Protein AF-A0A968I801-F1 (afdb_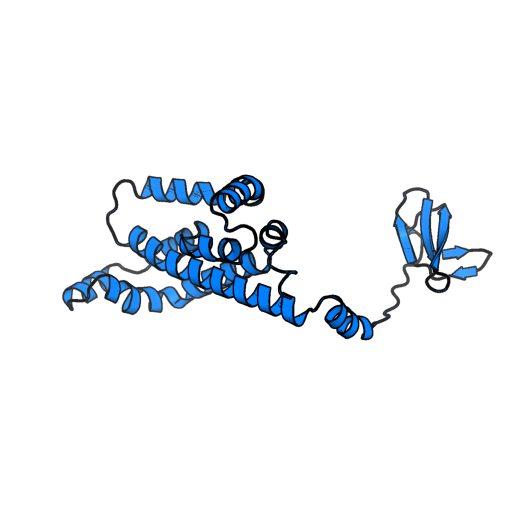monomer_lite)

Sequence (219 aa):
MPIDGGTRPLALLEKGRSESVFIDPQTNGRVTWEGSYRSLKRVFDLNPQWQNYPEASTQLEFTRLFRNTLIVSVLATIGSVLSGIVVAYGLSRFRIPYIATLITVLMSTIILPREVLIVPTYIMFYKIGWVGTWLPLFLPMFFGTPLSIFLLRQFFMNIPRELDEAAMLDGANPFQILVKIIVPLAGPAIISVAILQFIFSWNDVINPCCSWQVVTNCK

Radius of gyration: 27.18 Å; chains: 1; bounding box: 68×48×66 Å

Structure (mmCIF, N/CA/C/O backbone):
data_AF-A0A968I801-F1
#
_entry.id   AF-A0A968I801-F1
#
loop_
_atom_site.group_PDB
_atom_site.id
_atom_site.type_symbol
_atom_site.label_atom_id
_atom_site.label_alt_id
_atom_site.label_comp_id
_atom_site.label_asym_id
_atom_site.label_entity_id
_atom_site.label_seq_id
_atom_site.pdbx_PDB_ins_code
_atom_site.Cartn_x
_atom_site.Cartn_y
_atom_site.Cartn_z
_atom_site.occupancy
_atom_site.B_iso_or_equiv
_atom_site.auth_seq_id
_atom_site.auth_comp_id
_atom_site.auth_asym_id
_atom_site.auth_atom_id
_atom_site.pdbx_PDB_model_num
ATOM 1 N N . MET A 1 1 ? 36.382 -24.389 -27.415 1.00 65.38 1 MET A N 1
ATOM 2 C CA . MET A 1 1 ? 35.962 -25.423 -28.382 1.00 65.38 1 MET A CA 1
ATOM 3 C C . MET A 1 1 ? 37.158 -25.819 -29.235 1.00 65.38 1 MET A C 1
ATOM 5 O O . MET A 1 1 ? 37.888 -24.912 -29.623 1.00 65.38 1 MET A O 1
ATOM 9 N N . PRO A 1 2 ? 37.414 -27.118 -29.460 1.00 70.81 2 PRO A N 1
ATOM 10 C CA . PRO A 1 2 ? 38.436 -27.563 -30.401 1.00 70.81 2 PRO A CA 1
ATOM 11 C C . PRO A 1 2 ? 37.943 -27.375 -31.849 1.00 70.81 2 PRO A C 1
ATOM 13 O O . PRO A 1 2 ? 36.914 -27.936 -32.211 1.00 70.81 2 PRO A O 1
ATOM 16 N N . ILE A 1 3 ? 38.635 -26.560 -32.646 1.00 71.50 3 ILE A N 1
ATOM 17 C CA . ILE A 1 3 ? 38.345 -26.269 -34.064 1.00 71.50 3 ILE A CA 1
ATOM 18 C C . ILE A 1 3 ? 39.686 -26.241 -34.802 1.00 71.50 3 ILE A C 1
ATOM 20 O O . ILE A 1 3 ? 40.617 -25.596 -34.317 1.00 71.50 3 ILE A O 1
ATOM 24 N N . ASP A 1 4 ? 39.799 -26.945 -35.931 1.00 67.50 4 ASP A N 1
ATOM 25 C CA . ASP A 1 4 ? 40.986 -26.963 -36.808 1.00 67.50 4 ASP A CA 1
ATOM 26 C C . ASP A 1 4 ? 42.319 -27.218 -36.077 1.00 67.50 4 ASP A C 1
ATOM 28 O O . ASP A 1 4 ? 43.325 -26.549 -36.304 1.00 67.50 4 ASP A O 1
ATOM 32 N N . GLY A 1 5 ? 42.325 -28.168 -35.135 1.00 72.25 5 GLY A N 1
ATOM 33 C CA . GLY A 1 5 ? 43.522 -28.531 -34.364 1.00 72.25 5 GLY A CA 1
ATOM 34 C C . GLY A 1 5 ? 43.910 -27.553 -33.243 1.00 72.25 5 GLY A C 1
ATOM 35 O O . GLY A 1 5 ? 44.899 -27.796 -32.555 1.00 72.25 5 GLY A O 1
ATOM 36 N N . GLY A 1 6 ? 43.135 -26.487 -33.006 1.00 73.88 6 GLY A N 1
ATOM 37 C CA . GLY A 1 6 ? 43.334 -25.522 -31.915 1.00 73.88 6 GLY A CA 1
ATOM 38 C C . GLY A 1 6 ? 42.120 -25.395 -30.989 1.00 73.88 6 GLY A C 1
ATOM 39 O O . GLY A 1 6 ? 41.044 -25.901 -31.287 1.00 73.88 6 GLY A O 1
ATOM 40 N N . THR A 1 7 ? 42.263 -24.706 -29.850 1.00 78.12 7 THR A N 1
ATOM 41 C CA . THR A 1 7 ? 41.127 -24.375 -28.967 1.00 78.12 7 THR A CA 1
ATOM 42 C C . THR A 1 7 ? 40.797 -22.886 -29.037 1.00 78.12 7 THR A C 1
ATOM 44 O O . THR A 1 7 ? 41.676 -22.051 -28.855 1.00 78.12 7 THR A O 1
ATOM 47 N N . ARG A 1 8 ? 39.527 -22.540 -29.296 1.00 77.06 8 ARG A N 1
ATOM 48 C CA . ARG A 1 8 ? 39.035 -21.148 -29.321 1.00 77.06 8 ARG A CA 1
ATOM 49 C C . ARG A 1 8 ? 37.927 -20.909 -28.284 1.00 77.06 8 ARG A C 1
ATOM 51 O O . ARG A 1 8 ? 37.105 -21.816 -28.077 1.00 77.06 8 ARG A O 1
ATOM 58 N N . PRO A 1 9 ? 37.884 -19.738 -27.621 1.00 79.31 9 PRO A N 1
ATOM 59 C CA . PRO A 1 9 ? 36.745 -19.335 -26.804 1.00 79.31 9 PRO A CA 1
ATOM 60 C C . PRO A 1 9 ? 35.602 -18.881 -27.723 1.00 79.31 9 PRO A C 1
ATOM 62 O O . PRO A 1 9 ? 35.767 -17.963 -28.515 1.00 79.31 9 PRO A O 1
ATOM 65 N N . LEU A 1 10 ? 34.448 -19.541 -27.634 1.00 82.56 10 LEU A N 1
ATOM 66 C CA . LEU A 1 10 ? 33.234 -19.166 -28.363 1.00 82.56 10 LEU A CA 1
ATOM 67 C C . LEU A 1 10 ? 32.070 -19.058 -27.380 1.00 82.56 10 LEU A C 1
ATOM 69 O O . LEU A 1 10 ? 32.016 -19.812 -26.402 1.00 82.56 10 LEU A O 1
ATOM 73 N N . ALA A 1 11 ? 31.134 -18.150 -27.647 1.00 82.88 11 ALA A N 1
ATOM 74 C CA . ALA A 1 11 ? 29.939 -17.991 -26.831 1.00 82.88 11 ALA A CA 1
ATOM 75 C C . ALA A 1 11 ? 28.838 -18.938 -27.326 1.00 82.88 11 ALA A C 1
ATOM 77 O O . ALA A 1 11 ? 28.552 -19.022 -28.514 1.00 82.88 11 ALA A O 1
ATOM 78 N N . LEU A 1 12 ? 28.227 -19.689 -26.417 1.00 84.38 12 LEU A N 1
ATOM 79 C CA . LEU A 1 12 ? 27.141 -20.612 -26.744 1.00 84.38 12 LEU A CA 1
ATOM 80 C C . LEU A 1 12 ? 25.831 -19.829 -26.916 1.00 84.38 12 LEU A C 1
ATOM 82 O O . LEU A 1 12 ? 25.389 -19.197 -25.958 1.00 84.38 12 LEU A O 1
ATOM 86 N N . LEU A 1 13 ? 25.210 -19.898 -28.096 1.00 83.69 13 LEU A N 1
ATOM 87 C CA . LEU A 1 13 ? 23.912 -19.272 -28.376 1.00 83.69 13 LEU A CA 1
ATOM 88 C C . LEU A 1 13 ? 22.758 -20.242 -28.134 1.00 83.69 13 LEU A C 1
ATOM 90 O O . LEU A 1 13 ? 21.878 -19.978 -27.318 1.00 83.69 13 LEU A O 1
ATOM 94 N N . GLU A 1 14 ? 22.783 -21.385 -28.817 1.00 83.25 14 GLU A N 1
ATOM 95 C CA . GLU A 1 14 ? 21.711 -22.376 -28.766 1.00 83.25 14 GLU A CA 1
ATOM 96 C C . GLU A 1 14 ? 22.259 -23.717 -28.293 1.00 83.25 14 GLU A C 1
ATOM 98 O O . GLU A 1 14 ? 23.261 -24.231 -28.796 1.00 83.25 14 GLU A O 1
ATOM 103 N N . LYS A 1 15 ? 21.591 -24.282 -27.287 1.00 82.50 15 LYS A N 1
ATOM 104 C CA . LYS A 1 15 ? 21.934 -25.583 -26.713 1.00 82.50 15 LYS A CA 1
ATOM 105 C C . LYS A 1 15 ? 21.141 -26.658 -27.438 1.00 82.50 15 LYS A C 1
ATOM 107 O O . LYS A 1 15 ? 19.921 -26.691 -27.292 1.00 82.50 15 LYS A O 1
ATOM 112 N N . GLY A 1 16 ? 21.811 -27.586 -28.105 1.00 79.81 16 GLY A N 1
ATOM 113 C CA . GLY A 1 16 ? 21.177 -28.822 -28.563 1.00 79.81 16 GLY A CA 1
ATOM 114 C C . GLY A 1 16 ? 21.826 -30.062 -27.955 1.00 79.81 16 GLY A C 1
ATOM 115 O O . GLY A 1 16 ? 22.828 -29.997 -27.237 1.00 79.81 16 GLY A O 1
ATOM 116 N N . ARG A 1 17 ? 21.170 -31.209 -28.159 1.00 73.12 17 ARG A N 1
ATOM 117 C CA . ARG A 1 17 ? 21.603 -32.501 -27.597 1.00 73.12 17 ARG A CA 1
ATOM 118 C C . ARG A 1 17 ? 22.768 -33.111 -28.375 1.00 73.12 17 ARG A C 1
ATOM 120 O O . ARG A 1 17 ? 23.658 -33.684 -27.756 1.00 73.12 17 ARG A O 1
ATOM 127 N N . SER A 1 18 ? 22.730 -32.995 -29.698 1.00 76.62 18 SER A N 1
ATOM 128 C CA . SER A 1 18 ? 23.731 -33.517 -30.636 1.00 76.62 18 SER A CA 1
ATOM 129 C C . SER A 1 18 ? 24.507 -32.409 -31.341 1.00 76.62 18 SER A C 1
ATOM 131 O O . SER A 1 18 ? 25.655 -32.611 -31.708 1.00 76.62 18 SER A O 1
ATOM 133 N N . GLU A 1 19 ? 23.899 -31.237 -31.488 1.00 83.62 19 GLU A N 1
ATOM 134 C CA . GLU A 1 19 ? 24.456 -30.087 -32.187 1.00 83.62 19 GLU A CA 1
ATOM 135 C C . GLU A 1 19 ? 24.228 -28.841 -31.330 1.00 83.62 19 GLU A C 1
ATOM 137 O O . GLU A 1 19 ? 23.215 -28.736 -30.644 1.00 83.62 19 GLU A O 1
ATOM 142 N N . SER A 1 20 ? 25.178 -27.919 -31.277 1.00 83.69 20 SER A N 1
ATOM 143 C CA . SER A 1 20 ? 25.030 -26.651 -30.560 1.00 83.69 20 SER A CA 1
ATOM 144 C C . SER A 1 20 ? 25.567 -25.512 -31.414 1.00 83.69 20 SER A C 1
ATOM 146 O O . SER A 1 20 ? 26.593 -25.657 -32.076 1.00 83.69 20 SER A O 1
ATOM 148 N N . VAL A 1 21 ? 24.876 -24.374 -31.388 1.00 85.12 21 VAL A N 1
ATOM 149 C CA . VAL A 1 21 ? 25.263 -23.186 -32.156 1.00 85.12 21 VAL A CA 1
ATOM 150 C C . VAL A 1 21 ? 26.078 -22.270 -31.257 1.00 85.12 21 VAL A C 1
ATOM 152 O O . VAL A 1 21 ? 25.625 -21.851 -30.187 1.00 85.12 21 VAL A O 1
ATOM 155 N N . PHE A 1 22 ? 27.279 -21.941 -31.708 1.00 84.69 22 PHE A N 1
ATOM 156 C CA . PHE A 1 22 ? 28.187 -21.010 -31.059 1.00 84.69 22 PHE A CA 1
ATOM 157 C C . PHE A 1 22 ? 28.320 -19.734 -31.892 1.00 84.69 22 PHE A C 1
ATOM 159 O O . PHE A 1 22 ? 28.090 -19.740 -33.099 1.00 84.69 22 PHE A O 1
ATOM 166 N N . ILE A 1 23 ? 28.693 -18.633 -31.252 1.00 86.88 23 ILE A N 1
ATOM 167 C CA . ILE A 1 23 ? 29.038 -17.374 -31.903 1.00 86.88 23 ILE A CA 1
ATOM 168 C C . ILE A 1 23 ? 30.465 -16.982 -31.550 1.00 86.88 23 ILE A C 1
ATOM 170 O O . ILE A 1 23 ? 30.887 -17.083 -30.392 1.00 86.88 23 ILE A O 1
ATOM 174 N N . ASP A 1 24 ? 31.210 -16.559 -32.565 1.00 81.12 24 ASP A N 1
ATOM 175 C CA . ASP A 1 24 ? 32.527 -15.963 -32.380 1.00 81.12 24 ASP A CA 1
ATOM 176 C C . ASP A 1 24 ? 32.369 -14.520 -31.866 1.00 81.12 24 ASP A C 1
ATOM 178 O O . ASP A 1 24 ? 31.753 -13.702 -32.556 1.00 81.12 24 ASP A O 1
ATOM 182 N N . PRO A 1 25 ? 32.905 -14.174 -30.679 1.00 74.06 25 PRO A N 1
ATOM 183 C CA . PRO A 1 25 ? 32.804 -12.824 -30.126 1.00 74.06 25 PRO A CA 1
ATOM 184 C C . PRO A 1 25 ? 33.458 -11.737 -30.991 1.00 74.06 25 PRO A C 1
ATOM 186 O O . PRO A 1 25 ? 33.100 -10.572 -30.850 1.00 74.06 25 PRO A O 1
ATOM 189 N N . GLN A 1 26 ? 34.429 -12.082 -31.845 1.00 77.69 26 GLN A N 1
ATOM 190 C CA . GLN A 1 26 ? 35.200 -11.102 -32.620 1.00 77.69 26 GLN A CA 1
ATOM 191 C C . GLN A 1 26 ? 34.624 -10.853 -34.014 1.00 77.69 26 GLN A C 1
ATOM 193 O O . GLN A 1 26 ? 34.644 -9.727 -34.502 1.00 77.69 26 GLN A O 1
ATOM 198 N N . THR A 1 27 ? 34.107 -11.896 -34.662 1.00 79.44 27 THR A N 1
ATOM 199 C CA . THR A 1 27 ? 33.547 -11.816 -36.024 1.00 79.44 27 THR A CA 1
ATOM 200 C C . THR A 1 27 ? 32.023 -11.852 -36.053 1.00 79.44 27 THR A C 1
ATOM 202 O O . THR A 1 27 ? 31.432 -11.674 -37.115 1.00 79.44 27 THR A O 1
ATOM 205 N N . ASN A 1 28 ? 31.375 -12.084 -34.905 1.00 79.00 28 ASN A N 1
ATOM 206 C CA . ASN A 1 28 ? 29.926 -12.260 -34.772 1.00 79.00 28 ASN A CA 1
ATOM 207 C C . ASN A 1 28 ? 29.359 -13.377 -35.682 1.00 79.00 28 ASN A C 1
ATOM 209 O O . ASN A 1 28 ? 28.161 -13.429 -35.965 1.00 79.00 28 ASN A O 1
ATOM 213 N N . GLY A 1 29 ? 30.231 -14.269 -36.165 1.00 82.06 29 GLY A N 1
ATOM 214 C CA . GLY A 1 29 ? 29.890 -15.381 -37.042 1.00 82.06 29 GLY A CA 1
ATOM 215 C C . GLY A 1 29 ? 29.335 -16.554 -36.242 1.00 82.06 29 GLY A C 1
ATOM 216 O O . GLY A 1 29 ? 29.858 -16.890 -35.178 1.00 82.06 29 GLY A O 1
ATOM 217 N N . ARG A 1 30 ? 28.271 -17.185 -36.751 1.00 83.62 30 ARG A N 1
ATOM 218 C CA . ARG A 1 30 ? 27.682 -18.385 -36.143 1.00 83.62 30 ARG A CA 1
ATOM 219 C C . ARG A 1 30 ? 28.428 -19.623 -36.627 1.00 83.62 30 ARG A C 1
ATOM 221 O O . ARG A 1 30 ? 28.554 -19.833 -37.829 1.00 83.62 30 ARG A O 1
ATOM 228 N N . VAL A 1 31 ? 28.897 -20.437 -35.691 1.00 83.38 31 VAL A N 1
ATOM 229 C CA . VAL A 1 31 ? 29.577 -21.707 -35.946 1.00 83.38 31 VAL A CA 1
ATOM 230 C C . VAL A 1 31 ? 28.770 -22.806 -35.287 1.00 83.38 31 VAL A C 1
ATOM 232 O O . VAL A 1 31 ? 28.560 -22.793 -34.073 1.00 83.38 31 VAL A O 1
ATOM 235 N N . THR A 1 32 ? 28.322 -23.764 -36.084 1.00 83.44 32 THR A N 1
ATOM 236 C CA . THR A 1 32 ? 27.603 -24.919 -35.568 1.00 83.44 32 THR A CA 1
ATOM 237 C C . THR A 1 32 ? 28.584 -26.038 -35.247 1.00 83.44 32 THR A C 1
ATOM 239 O O . THR A 1 32 ? 29.495 -26.319 -36.024 1.00 83.44 32 THR A O 1
ATOM 242 N N . TRP A 1 33 ? 28.439 -26.639 -34.069 1.00 81.38 33 TRP A N 1
ATOM 243 C CA . TRP A 1 33 ? 29.305 -27.711 -33.604 1.00 81.38 33 TRP A CA 1
ATOM 244 C C . TRP A 1 33 ? 28.503 -28.957 -33.282 1.00 81.38 33 TRP A C 1
ATOM 246 O O . TRP A 1 33 ? 27.573 -28.913 -32.474 1.00 81.38 33 TRP A O 1
ATOM 256 N N . GLU A 1 34 ? 28.931 -30.077 -33.842 1.00 80.81 34 GLU A N 1
ATOM 257 C CA . GLU A 1 34 ? 28.407 -31.386 -33.491 1.00 80.81 34 GLU A CA 1
ATOM 258 C C . GLU A 1 34 ? 29.140 -31.930 -32.258 1.00 80.81 34 GLU A C 1
ATOM 260 O O . GLU A 1 34 ? 30.353 -32.147 -32.260 1.00 80.81 34 GLU A O 1
ATOM 265 N N . GLY A 1 35 ? 28.390 -32.136 -31.177 1.00 79.31 35 GLY A N 1
ATOM 266 C CA . GLY A 1 35 ? 28.886 -32.686 -29.924 1.00 79.31 35 GLY A CA 1
ATOM 267 C C . GLY A 1 35 ? 28.153 -32.164 -28.687 1.00 79.31 35 GLY A C 1
ATOM 268 O O . GLY A 1 35 ? 27.355 -31.226 -28.718 1.00 79.31 35 GLY A O 1
ATOM 269 N N . SER A 1 36 ? 28.434 -32.784 -27.539 1.00 78.62 36 SER A N 1
ATOM 270 C CA . SER A 1 36 ? 27.833 -32.382 -26.264 1.00 78.62 36 SER A CA 1
ATOM 271 C C . SER A 1 36 ? 28.492 -31.116 -25.726 1.00 78.62 36 SER A C 1
ATOM 273 O O . SER A 1 36 ? 29.633 -31.153 -25.273 1.00 78.62 36 SER A O 1
ATOM 275 N N . TYR A 1 37 ? 27.768 -29.995 -25.693 1.00 77.69 37 TYR A N 1
ATOM 276 C CA . TYR A 1 37 ? 28.282 -28.720 -25.164 1.00 77.69 37 TYR A CA 1
ATOM 277 C C . TYR A 1 37 ? 28.815 -28.818 -23.717 1.00 77.69 37 TYR A C 1
ATOM 279 O O . TYR A 1 37 ? 29.548 -27.941 -23.263 1.00 77.69 37 TYR A O 1
ATOM 287 N N . ARG A 1 38 ? 28.434 -29.865 -22.968 1.00 80.75 38 ARG A N 1
ATOM 288 C CA . ARG A 1 38 ? 28.858 -30.103 -21.579 1.00 80.75 38 ARG A CA 1
ATOM 289 C C . ARG A 1 38 ? 30.299 -30.594 -21.456 1.00 80.75 38 ARG A C 1
ATOM 291 O O . ARG A 1 38 ? 30.872 -30.440 -20.384 1.00 80.75 38 ARG A O 1
ATOM 298 N N . SER A 1 39 ? 30.870 -31.183 -22.507 1.00 81.44 39 SER A N 1
ATOM 299 C CA . SER A 1 39 ? 32.276 -31.613 -22.503 1.00 81.44 39 SER A CA 1
ATOM 300 C C . SER A 1 39 ? 33.246 -30.449 -22.729 1.00 81.44 39 SER A C 1
ATOM 302 O O . SER A 1 39 ? 34.449 -30.590 -22.517 1.00 81.44 39 SER A O 1
ATOM 304 N N . LEU A 1 40 ? 32.737 -29.285 -23.141 1.00 81.12 40 LEU A N 1
ATOM 305 C CA . LEU A 1 40 ? 33.540 -28.094 -23.369 1.00 81.12 40 LEU A CA 1
ATOM 306 C C . LEU A 1 40 ? 33.899 -27.418 -22.041 1.00 81.12 40 LEU A C 1
ATOM 308 O O . LEU A 1 40 ? 33.045 -27.182 -21.184 1.00 81.12 40 LEU A O 1
ATOM 312 N N . LYS A 1 41 ? 35.172 -27.038 -21.892 1.00 79.75 41 LYS A N 1
ATOM 313 C CA . LYS A 1 41 ? 35.640 -26.224 -20.765 1.00 79.75 41 LYS A CA 1
ATOM 314 C C . LYS A 1 41 ? 34.965 -24.855 -20.835 1.00 79.75 41 LYS A C 1
ATOM 316 O O . LYS A 1 41 ? 35.231 -24.078 -21.751 1.00 79.75 41 LYS A O 1
ATOM 321 N N . ARG A 1 42 ? 34.076 -24.572 -19.882 1.00 75.81 42 ARG A N 1
ATOM 322 C CA . ARG A 1 42 ? 33.389 -23.283 -19.802 1.00 75.81 42 ARG A CA 1
ATOM 323 C C . ARG A 1 42 ? 34.411 -22.210 -19.425 1.00 75.81 42 ARG A C 1
ATOM 325 O O . ARG A 1 42 ? 35.023 -22.285 -18.363 1.00 75.81 42 ARG A O 1
ATOM 332 N N . VAL A 1 43 ? 34.600 -21.245 -20.314 1.00 74.62 43 VAL A N 1
ATOM 333 C CA . VAL A 1 43 ? 35.428 -20.066 -20.066 1.00 74.62 43 VAL A CA 1
ATOM 334 C C . VAL A 1 43 ? 34.484 -18.982 -19.555 1.00 74.62 43 VAL A C 1
ATOM 336 O O . VAL A 1 43 ? 33.627 -18.507 -20.295 1.00 74.62 43 VAL A O 1
ATOM 339 N N . PHE A 1 44 ? 34.554 -18.680 -18.261 1.00 72.50 44 PHE A N 1
ATOM 340 C CA . PHE A 1 44 ? 33.906 -17.498 -17.701 1.00 72.50 44 PHE A CA 1
ATOM 341 C C . PHE A 1 44 ? 34.936 -16.374 -17.709 1.00 72.50 44 PHE A C 1
ATOM 343 O O . PHE A 1 44 ? 35.690 -16.226 -16.750 1.00 72.50 44 PHE A O 1
ATOM 350 N N . ASP A 1 45 ? 34.985 -15.613 -18.798 1.00 74.06 45 ASP A N 1
ATOM 351 C CA . ASP A 1 45 ? 35.781 -14.392 -18.838 1.00 74.06 45 ASP A CA 1
ATOM 352 C C . ASP A 1 45 ? 34.962 -13.260 -18.215 1.00 74.06 45 ASP A C 1
ATOM 354 O O . ASP A 1 45 ? 33.902 -12.876 -18.715 1.00 74.06 45 ASP A O 1
ATOM 358 N N . LEU A 1 46 ? 35.434 -12.743 -17.079 1.00 73.81 46 LEU A N 1
ATOM 359 C CA . LEU A 1 46 ? 34.872 -11.544 -16.467 1.00 73.81 46 LEU A CA 1
ATOM 360 C C . LEU A 1 46 ? 35.245 -10.346 -17.341 1.00 73.81 46 LEU A C 1
ATOM 362 O O . LEU A 1 46 ? 36.345 -9.812 -17.231 1.00 73.81 46 LEU A O 1
ATOM 366 N N . ASN A 1 47 ? 34.325 -9.928 -18.207 1.00 81.25 47 ASN A N 1
ATOM 367 C CA . ASN A 1 47 ? 34.482 -8.737 -19.036 1.00 81.25 47 ASN A CA 1
ATOM 368 C C . ASN A 1 47 ? 33.469 -7.657 -18.605 1.00 81.25 47 ASN A C 1
ATOM 370 O O . ASN A 1 47 ? 32.425 -7.511 -19.245 1.00 81.25 47 ASN A O 1
ATOM 374 N N . PRO A 1 48 ? 33.701 -6.959 -17.473 1.00 83.38 48 PRO A N 1
ATOM 375 C CA . PRO A 1 48 ? 32.781 -5.940 -16.981 1.00 83.38 48 PRO A CA 1
ATOM 376 C C . PRO A 1 48 ? 32.732 -4.752 -17.950 1.00 83.38 48 PRO A C 1
ATOM 378 O O . PRO A 1 48 ? 33.679 -3.976 -18.060 1.00 83.38 48 PRO A O 1
ATOM 381 N N . GLN A 1 49 ? 31.602 -4.603 -18.638 1.00 86.75 49 GLN A N 1
ATOM 382 C CA . GLN A 1 49 ? 31.340 -3.500 -19.562 1.00 86.75 49 GLN A CA 1
ATOM 383 C C . GLN A 1 49 ? 30.608 -2.376 -18.827 1.00 86.75 49 GLN A C 1
ATOM 385 O O . GLN A 1 49 ? 29.378 -2.325 -18.782 1.00 86.75 49 GLN A O 1
ATOM 390 N N . TRP A 1 50 ? 31.371 -1.473 -18.212 1.00 89.50 50 TRP A N 1
ATOM 391 C CA . TRP A 1 50 ? 30.804 -0.336 -17.481 1.00 89.50 50 TRP A CA 1
ATOM 392 C C . TRP A 1 50 ? 30.093 0.665 -18.398 1.00 89.50 50 TRP A C 1
ATOM 394 O O . TRP A 1 50 ? 29.228 1.392 -17.916 1.00 89.50 50 TRP A O 1
ATOM 404 N N . GLN A 1 51 ? 30.399 0.681 -19.706 1.00 89.12 51 GLN A N 1
ATOM 405 C CA . GLN A 1 51 ? 29.717 1.554 -20.670 1.00 89.12 51 GLN A CA 1
ATOM 406 C C . GLN A 1 51 ? 28.235 1.196 -20.870 1.00 89.12 51 GLN A C 1
ATOM 408 O O . GLN A 1 51 ? 27.444 2.078 -21.196 1.00 89.12 51 GLN A O 1
ATOM 413 N N . ASN A 1 52 ? 27.829 -0.044 -20.574 1.00 87.38 52 ASN A N 1
ATOM 414 C CA . ASN A 1 52 ? 26.434 -0.471 -20.711 1.00 87.38 52 ASN A CA 1
ATOM 415 C C . ASN A 1 52 ? 25.482 0.322 -19.799 1.00 87.38 52 ASN A C 1
ATOM 417 O O . ASN A 1 52 ? 24.329 0.535 -20.159 1.00 87.38 52 ASN A O 1
ATOM 421 N N . TYR A 1 53 ? 25.937 0.771 -18.623 1.00 86.50 53 TYR A N 1
ATOM 422 C CA . TYR A 1 53 ? 25.103 1.522 -17.677 1.00 86.50 53 TYR A CA 1
ATOM 423 C C . TYR A 1 53 ? 24.709 2.921 -18.192 1.00 86.50 53 TYR A C 1
ATOM 425 O O . TYR A 1 53 ? 23.509 3.205 -18.246 1.00 86.50 53 TYR A O 1
ATOM 433 N N . PRO A 1 54 ? 25.651 3.805 -18.593 1.00 87.62 54 PRO A N 1
ATOM 434 C CA . PRO A 1 54 ? 25.292 5.103 -19.162 1.00 87.62 54 PRO A CA 1
ATOM 435 C C . PRO A 1 54 ? 24.584 4.974 -20.519 1.00 87.62 54 PRO A C 1
ATOM 437 O O . PRO A 1 54 ? 23.678 5.761 -20.806 1.00 87.62 54 PRO A O 1
ATOM 440 N N . GLU A 1 55 ? 24.935 3.972 -21.332 1.00 87.00 55 GLU A N 1
ATOM 441 C CA . GLU A 1 55 ? 24.274 3.722 -22.616 1.00 87.00 55 GLU A CA 1
ATOM 442 C C . GLU A 1 55 ? 22.805 3.313 -22.429 1.00 87.00 55 GLU A C 1
ATOM 444 O O . GLU A 1 55 ? 21.913 3.964 -22.978 1.00 87.00 55 GLU A O 1
ATOM 449 N N . ALA A 1 56 ? 22.526 2.327 -21.569 1.00 82.81 56 ALA A N 1
ATOM 450 C CA . ALA A 1 56 ? 21.161 1.909 -21.251 1.00 82.81 56 ALA A CA 1
ATOM 451 C C . ALA A 1 56 ? 20.343 3.042 -20.613 1.00 82.81 56 ALA A C 1
ATOM 453 O O . ALA A 1 56 ? 19.159 3.199 -20.914 1.00 82.81 56 ALA A O 1
ATOM 454 N N . SER A 1 57 ? 20.970 3.869 -19.768 1.00 81.44 57 SER A N 1
ATOM 455 C CA . SER A 1 57 ? 20.292 5.012 -19.150 1.00 81.44 57 SER A CA 1
ATOM 456 C C . SER A 1 57 ? 19.809 6.034 -20.181 1.00 81.44 57 SER A C 1
ATOM 458 O O . SER A 1 57 ? 18.743 6.627 -19.999 1.00 81.44 57 SER A O 1
ATOM 460 N N . THR A 1 58 ? 20.590 6.251 -21.242 1.00 82.94 58 THR A N 1
ATOM 461 C CA . THR A 1 58 ? 20.299 7.257 -22.272 1.00 82.94 58 THR A CA 1
ATOM 462 C C . THR A 1 58 ? 19.318 6.723 -23.314 1.00 82.94 58 THR A C 1
ATOM 464 O O . THR A 1 58 ? 18.392 7.433 -23.690 1.00 82.94 58 THR A O 1
ATOM 467 N N . GLN A 1 59 ? 19.463 5.460 -23.736 1.00 80.81 59 GLN A N 1
ATOM 468 C CA . GLN A 1 59 ? 18.586 4.850 -24.746 1.00 80.81 59 GLN A CA 1
ATOM 469 C C . GLN A 1 59 ? 17.137 4.661 -24.267 1.00 80.81 59 GLN A C 1
ATOM 471 O O . GLN A 1 59 ? 16.214 4.736 -25.073 1.00 80.81 59 GLN A O 1
ATOM 476 N N . LEU A 1 60 ? 16.926 4.416 -22.970 1.00 76.44 60 LEU A N 1
ATOM 477 C CA . LEU A 1 60 ? 15.606 4.111 -22.401 1.00 76.44 60 LEU A CA 1
ATOM 478 C C . LEU A 1 60 ? 14.929 5.305 -21.708 1.00 76.44 60 LEU A C 1
ATOM 480 O O . LEU A 1 60 ? 13.879 5.121 -21.098 1.00 76.44 60 LEU A O 1
ATOM 484 N N . GLU A 1 61 ? 15.530 6.503 -21.723 1.00 83.81 61 GLU A N 1
ATOM 485 C CA . GLU A 1 61 ? 15.133 7.615 -20.838 1.00 83.81 61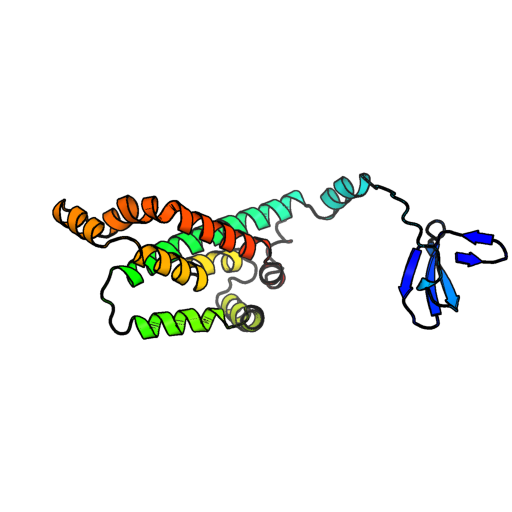 GLU A CA 1
ATOM 486 C C . GLU A 1 61 ? 14.943 7.139 -19.379 1.00 83.81 61 GLU A C 1
ATOM 488 O O . GLU A 1 61 ? 13.940 7.442 -18.723 1.00 83.81 61 GLU A O 1
ATOM 493 N N . PHE A 1 62 ? 15.892 6.349 -18.860 1.00 83.94 62 PHE A N 1
ATOM 494 C CA . PHE A 1 62 ? 15.714 5.563 -17.630 1.00 83.94 62 PHE A CA 1
ATOM 495 C C . PHE A 1 62 ? 15.211 6.396 -16.445 1.00 83.94 62 PHE A C 1
ATOM 497 O O . PHE A 1 62 ? 14.283 5.989 -15.750 1.00 83.94 62 PHE A O 1
ATOM 504 N N . THR A 1 63 ? 15.764 7.595 -16.248 1.00 85.25 63 THR A N 1
ATOM 505 C CA . THR A 1 63 ? 15.368 8.518 -15.172 1.00 85.25 63 THR A CA 1
ATOM 506 C C . THR A 1 63 ? 13.873 8.829 -15.188 1.00 85.25 63 THR A C 1
ATOM 508 O O . THR A 1 63 ? 13.237 8.925 -14.138 1.00 85.25 63 THR A O 1
ATOM 511 N N . ARG A 1 64 ? 13.291 8.984 -16.378 1.00 85.00 64 ARG A N 1
ATOM 512 C CA . ARG A 1 64 ? 11.879 9.305 -16.543 1.00 85.00 64 ARG A CA 1
ATOM 513 C C . ARG A 1 64 ? 11.001 8.102 -16.227 1.00 85.00 64 ARG A C 1
ATOM 515 O O . ARG A 1 64 ? 10.051 8.245 -15.460 1.00 85.00 64 ARG A O 1
ATOM 522 N N . LEU A 1 65 ? 11.333 6.932 -16.771 1.00 84.56 65 LEU A N 1
ATOM 523 C CA . LEU A 1 65 ? 10.615 5.689 -16.482 1.00 84.56 65 LEU A CA 1
ATOM 524 C C . LEU A 1 65 ? 10.677 5.355 -14.989 1.00 84.56 65 LEU A C 1
ATOM 526 O O . LEU A 1 65 ? 9.646 5.103 -14.371 1.00 84.56 65 LEU A O 1
ATOM 530 N N . PHE A 1 66 ? 11.863 5.463 -14.390 1.00 88.56 66 PHE A N 1
ATOM 531 C CA . PHE A 1 66 ? 12.074 5.265 -12.962 1.00 88.56 66 PHE A CA 1
ATOM 532 C C . PHE A 1 66 ? 11.204 6.209 -12.125 1.00 88.56 66 PHE A C 1
ATOM 534 O O . PHE A 1 66 ? 10.496 5.763 -11.224 1.00 88.56 66 PHE A O 1
ATOM 541 N N . ARG A 1 67 ? 11.197 7.510 -12.449 1.00 90.12 67 ARG A N 1
ATOM 542 C CA . ARG A 1 67 ? 10.365 8.500 -11.752 1.00 90.12 67 ARG A CA 1
ATOM 543 C C . ARG A 1 67 ? 8.874 8.190 -11.888 1.00 90.12 67 ARG A C 1
ATOM 545 O O . ARG A 1 67 ? 8.154 8.288 -10.899 1.00 90.12 67 ARG A O 1
ATOM 552 N N . ASN A 1 68 ? 8.409 7.813 -13.077 1.00 88.94 68 ASN A N 1
ATOM 553 C CA . ASN A 1 68 ? 7.005 7.477 -13.311 1.00 88.94 68 ASN A CA 1
ATOM 554 C C . ASN A 1 68 ? 6.579 6.264 -12.470 1.00 88.94 68 ASN A C 1
ATOM 556 O O . ASN A 1 68 ? 5.585 6.340 -11.746 1.00 88.94 68 ASN A O 1
ATOM 560 N N . THR A 1 69 ? 7.366 5.185 -12.500 1.00 89.38 69 THR A N 1
ATOM 561 C CA . THR A 1 69 ? 7.118 3.974 -11.705 1.00 89.38 69 THR A CA 1
ATOM 562 C C . THR A 1 69 ? 7.147 4.267 -10.211 1.00 89.38 69 THR A C 1
ATOM 564 O O . THR A 1 69 ? 6.279 3.793 -9.477 1.00 89.38 69 THR A O 1
ATOM 567 N N . LEU A 1 70 ? 8.093 5.091 -9.751 1.00 93.56 70 LEU A N 1
ATOM 568 C CA . LEU A 1 70 ? 8.186 5.491 -8.350 1.00 93.56 70 LEU A CA 1
ATOM 569 C C . LEU A 1 70 ? 6.938 6.264 -7.904 1.00 93.56 70 LEU A C 1
ATOM 571 O O . LEU A 1 70 ? 6.354 5.926 -6.878 1.00 93.56 70 LEU A O 1
ATOM 575 N N . ILE A 1 71 ? 6.496 7.257 -8.684 1.00 93.00 71 ILE A N 1
ATOM 576 C CA . ILE A 1 71 ? 5.298 8.052 -8.374 1.00 93.00 71 ILE A CA 1
ATOM 577 C C . ILE A 1 71 ? 4.062 7.153 -8.295 1.00 93.00 71 ILE A C 1
ATOM 579 O O . ILE A 1 71 ? 3.335 7.202 -7.304 1.00 93.00 71 ILE A O 1
ATOM 583 N N . VAL A 1 72 ? 3.841 6.308 -9.306 1.00 91.75 72 VAL A N 1
ATOM 584 C CA . VAL A 1 72 ? 2.693 5.391 -9.336 1.00 91.75 72 VAL A CA 1
ATOM 585 C C . VAL A 1 72 ? 2.729 4.440 -8.143 1.00 91.75 72 VAL A C 1
ATOM 587 O O . VAL A 1 72 ? 1.727 4.311 -7.442 1.00 91.75 72 VAL A O 1
ATOM 590 N N . SER A 1 73 ? 3.888 3.840 -7.857 1.00 94.31 73 SER A N 1
ATOM 591 C CA . SER A 1 73 ? 4.037 2.870 -6.766 1.00 94.31 73 SER A CA 1
ATOM 592 C C . SER A 1 73 ? 3.794 3.490 -5.395 1.00 94.31 73 SER A C 1
ATOM 594 O O . SER A 1 73 ? 3.125 2.891 -4.552 1.00 94.31 73 SER A O 1
ATOM 596 N N . VAL A 1 74 ? 4.285 4.709 -5.166 1.00 96.00 74 VAL A N 1
ATOM 597 C CA . VAL A 1 74 ? 4.059 5.437 -3.912 1.00 96.00 74 VAL A CA 1
ATOM 598 C C . VAL A 1 74 ? 2.583 5.806 -3.755 1.00 96.00 74 VAL A C 1
ATOM 600 O O . VAL A 1 74 ? 2.004 5.538 -2.703 1.00 96.00 74 VAL A O 1
ATOM 603 N N . LEU A 1 75 ? 1.944 6.354 -4.793 1.00 95.50 75 LEU A N 1
ATOM 604 C CA . LEU A 1 75 ? 0.523 6.722 -4.746 1.00 95.50 75 LEU A CA 1
ATOM 605 C C . LEU A 1 75 ? -0.381 5.504 -4.522 1.00 95.50 75 LEU A C 1
ATOM 607 O O 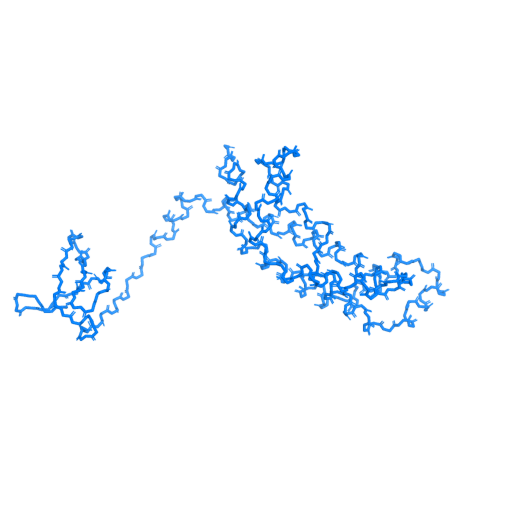. LEU A 1 75 ? -1.275 5.548 -3.678 1.00 95.50 75 LEU A O 1
ATOM 611 N N . ALA A 1 76 ? -0.117 4.407 -5.231 1.00 94.44 76 ALA A N 1
ATOM 612 C CA . ALA A 1 76 ? -0.817 3.138 -5.066 1.00 94.44 76 ALA A CA 1
ATOM 613 C C . ALA A 1 76 ? -0.673 2.588 -3.637 1.00 94.44 76 ALA A C 1
ATOM 615 O O . ALA A 1 76 ? -1.651 2.141 -3.032 1.00 94.44 76 ALA A O 1
ATOM 616 N N . THR A 1 77 ? 0.538 2.663 -3.076 1.00 96.56 77 THR A N 1
ATOM 617 C CA . THR A 1 77 ? 0.826 2.222 -1.704 1.00 96.56 77 THR A CA 1
ATOM 618 C C . THR A 1 77 ? 0.063 3.052 -0.682 1.00 96.56 77 THR A C 1
ATOM 620 O O . THR A 1 77 ? -0.618 2.490 0.173 1.00 96.56 77 THR A O 1
ATOM 623 N N . ILE A 1 78 ? 0.113 4.382 -0.796 1.00 97.06 78 ILE A N 1
ATOM 624 C CA . ILE A 1 78 ? -0.619 5.291 0.093 1.00 97.06 78 ILE A CA 1
ATOM 625 C C . ILE A 1 78 ? -2.121 5.004 0.028 1.00 97.06 78 ILE A C 1
ATOM 627 O O . ILE A 1 78 ? -2.757 4.840 1.070 1.00 97.06 78 ILE A O 1
ATOM 631 N N . GLY A 1 79 ? -2.681 4.883 -1.179 1.00 96.25 79 GLY A N 1
ATOM 632 C CA . GLY A 1 79 ? -4.104 4.609 -1.371 1.00 96.25 79 GLY A CA 1
ATOM 633 C C . GLY A 1 79 ? -4.549 3.305 -0.719 1.00 96.25 79 GLY A C 1
ATOM 634 O O . GLY A 1 79 ? -5.543 3.281 0.009 1.00 96.25 79 GLY A O 1
ATOM 635 N N . SER A 1 80 ? -3.780 2.235 -0.909 1.00 96.25 80 SER A N 1
ATOM 636 C CA . SER A 1 80 ? -4.072 0.920 -0.332 1.00 96.25 80 SER A CA 1
ATOM 637 C C . SER A 1 80 ? -3.929 0.883 1.188 1.00 96.25 80 SER A C 1
ATOM 639 O O . SER A 1 80 ? -4.752 0.263 1.861 1.00 96.25 80 SER A O 1
ATOM 641 N N . VAL A 1 81 ? -2.916 1.548 1.746 1.00 97.31 81 VAL A N 1
ATOM 642 C CA . VAL A 1 81 ? -2.702 1.586 3.198 1.00 97.31 81 VAL A CA 1
ATOM 643 C C . VAL A 1 81 ? -3.795 2.405 3.876 1.00 97.31 81 VAL A C 1
ATOM 645 O O . VAL A 1 81 ? -4.398 1.927 4.832 1.00 97.31 81 VAL A O 1
ATOM 648 N N . LEU A 1 82 ? -4.102 3.604 3.373 1.00 97.31 82 LEU A N 1
ATOM 649 C CA . LEU A 1 82 ? -5.134 4.464 3.959 1.00 97.31 82 LEU A CA 1
ATOM 650 C C . LEU A 1 82 ? -6.515 3.807 3.911 1.00 97.31 82 LEU A C 1
ATOM 652 O O . LEU A 1 82 ? -7.201 3.729 4.931 1.00 97.31 82 LEU A O 1
ATOM 656 N N . SER A 1 83 ? -6.906 3.288 2.746 1.00 97.12 83 SER A N 1
ATOM 657 C CA . SER A 1 83 ? -8.172 2.564 2.598 1.00 97.12 83 SER A CA 1
ATOM 658 C C . SER A 1 83 ? -8.201 1.299 3.458 1.00 97.12 83 SER A C 1
ATOM 660 O O . SER A 1 83 ? -9.184 1.045 4.155 1.00 97.12 83 SER A O 1
ATOM 662 N N . GLY A 1 84 ? -7.093 0.554 3.494 1.00 96.69 84 GLY A N 1
ATOM 663 C CA . GLY A 1 84 ? -6.912 -0.619 4.339 1.00 96.69 84 GLY A CA 1
ATOM 664 C C . GLY A 1 84 ? -7.115 -0.316 5.821 1.00 96.69 84 GLY A C 1
ATOM 665 O O . GLY A 1 84 ? -7.860 -1.038 6.475 1.00 96.69 84 GLY A O 1
ATOM 666 N N . ILE A 1 85 ? -6.522 0.764 6.341 1.00 97.75 85 ILE A N 1
ATOM 667 C CA . ILE A 1 85 ? -6.660 1.192 7.743 1.00 97.75 85 ILE A CA 1
ATOM 668 C C . ILE A 1 85 ? -8.127 1.482 8.074 1.00 97.75 85 ILE A C 1
ATOM 670 O O . ILE A 1 85 ? -8.647 0.964 9.063 1.00 97.75 85 ILE A O 1
ATOM 674 N N . VAL A 1 86 ? -8.813 2.273 7.244 1.00 96.56 86 VAL A N 1
ATOM 675 C CA . VAL A 1 86 ? -10.211 2.661 7.491 1.00 96.56 86 VAL A CA 1
ATOM 676 C C . VAL A 1 86 ? -11.129 1.437 7.474 1.00 96.56 86 VAL A C 1
ATOM 678 O O . VAL A 1 86 ? -11.918 1.234 8.400 1.00 96.56 86 VAL A O 1
ATOM 681 N N . VAL A 1 87 ? -11.003 0.584 6.455 1.00 95.62 87 VAL A N 1
ATOM 682 C CA . VAL A 1 87 ? -11.853 -0.604 6.305 1.00 95.62 87 VAL A CA 1
ATOM 683 C C . VAL A 1 87 ? -11.543 -1.646 7.385 1.00 95.62 87 VAL A C 1
ATOM 685 O O . VAL A 1 87 ? -12.463 -2.195 7.991 1.00 95.62 87 VAL A O 1
ATOM 688 N N . ALA A 1 88 ? -10.268 -1.893 7.693 1.00 96.12 88 ALA A N 1
ATOM 689 C CA . ALA A 1 88 ? -9.863 -2.820 8.749 1.00 96.12 88 ALA A CA 1
ATOM 690 C C . ALA A 1 88 ? -10.321 -2.364 10.141 1.00 96.12 88 ALA A C 1
ATOM 692 O O . ALA A 1 88 ? -10.702 -3.199 10.966 1.00 96.12 88 ALA A O 1
ATOM 693 N N . TYR A 1 89 ? -10.329 -1.055 10.409 1.00 96.19 89 TYR A N 1
ATOM 694 C CA . TYR A 1 89 ? -10.869 -0.503 11.651 1.00 96.19 89 TYR A CA 1
ATOM 695 C C . TYR A 1 89 ? -12.381 -0.734 11.740 1.00 96.19 89 TYR A C 1
ATOM 697 O O . TYR A 1 89 ? -12.863 -1.301 12.725 1.00 96.19 89 TYR A O 1
ATOM 705 N N . GLY A 1 90 ? -13.107 -0.424 10.659 1.00 94.38 90 GLY A N 1
ATOM 706 C CA . GLY A 1 90 ? -14.531 -0.730 10.506 1.00 94.38 90 GLY A CA 1
ATOM 707 C C . GLY A 1 90 ? -14.855 -2.190 10.840 1.00 94.38 90 GLY A C 1
ATOM 708 O O . GLY A 1 90 ? -15.690 -2.482 11.694 1.00 94.38 90 GLY A O 1
ATOM 709 N N . LEU A 1 91 ? -14.121 -3.113 10.215 1.00 93.50 91 LEU A N 1
ATOM 710 C CA . LEU A 1 91 ? -14.319 -4.561 10.330 1.00 93.50 91 LEU A CA 1
ATOM 711 C C . LEU A 1 91 ? -13.746 -5.200 11.612 1.00 93.50 91 LEU A C 1
ATOM 713 O O . LEU A 1 91 ? -13.904 -6.409 11.806 1.00 93.50 91 LEU A O 1
ATOM 717 N N . SER A 1 92 ? -13.034 -4.458 12.462 1.00 93.56 92 SER A N 1
ATOM 718 C CA . SER A 1 92 ? -12.478 -4.988 13.721 1.00 93.56 92 SER A CA 1
ATOM 719 C C . SER A 1 92 ? -13.182 -4.437 14.963 1.00 93.56 92 SER A C 1
ATOM 721 O O . SER A 1 92 ? -13.348 -5.169 15.947 1.00 93.56 92 SER A O 1
ATOM 723 N N . ARG A 1 93 ? -13.632 -3.173 14.935 1.00 92.25 93 ARG A N 1
ATOM 724 C CA . ARG A 1 93 ? -14.255 -2.516 16.095 1.00 92.25 93 ARG A CA 1
ATOM 725 C C . ARG A 1 93 ? -15.778 -2.472 16.050 1.00 92.25 93 ARG A C 1
ATOM 727 O O . ARG A 1 93 ? -16.408 -2.670 17.089 1.00 92.25 93 ARG A O 1
ATOM 734 N N . PHE A 1 94 ? -16.387 -2.296 14.880 1.00 91.88 94 PHE A N 1
ATOM 735 C CA . PHE A 1 94 ? -17.842 -2.180 14.786 1.00 91.88 94 PHE A CA 1
ATOM 736 C C . PHE A 1 94 ? -18.530 -3.545 14.698 1.00 91.88 94 PHE A C 1
ATOM 738 O O . PHE A 1 94 ? -18.035 -4.495 14.087 1.00 91.88 94 PHE A O 1
ATOM 745 N N . ARG A 1 95 ? -19.714 -3.646 15.315 1.00 87.12 95 ARG A N 1
ATOM 746 C CA . ARG A 1 95 ? -20.576 -4.831 15.227 1.00 87.12 95 ARG A CA 1
ATOM 747 C C . ARG A 1 95 ? -21.344 -4.790 13.908 1.00 87.12 95 ARG A C 1
ATOM 749 O O . ARG A 1 95 ? -22.430 -4.228 13.835 1.00 87.12 95 ARG A O 1
ATOM 756 N N . ILE A 1 96 ? -20.754 -5.367 12.869 1.00 90.56 96 ILE A N 1
ATOM 757 C CA . ILE A 1 96 ? -21.370 -5.468 11.543 1.00 90.56 96 ILE A CA 1
ATOM 758 C C . ILE A 1 96 ? -22.056 -6.840 11.430 1.00 90.56 96 ILE A C 1
ATOM 760 O O . ILE A 1 96 ? -21.412 -7.860 11.706 1.00 90.56 96 ILE A O 1
ATOM 764 N N . PRO A 1 97 ? -23.344 -6.913 11.050 1.00 91.31 97 PRO A N 1
ATOM 765 C CA . PRO A 1 97 ? -24.001 -8.195 10.813 1.00 91.31 97 PRO A CA 1
ATOM 766 C C . PRO A 1 97 ? -23.318 -8.940 9.655 1.00 91.31 97 PRO A C 1
ATOM 768 O O . PRO A 1 97 ? -22.877 -8.326 8.688 1.00 91.31 97 PRO A O 1
ATOM 771 N N . TYR A 1 98 ? -23.220 -10.270 9.749 1.00 90.94 98 TYR A N 1
ATOM 772 C CA . TYR A 1 98 ? -22.591 -11.133 8.730 1.00 90.94 98 TYR A CA 1
ATOM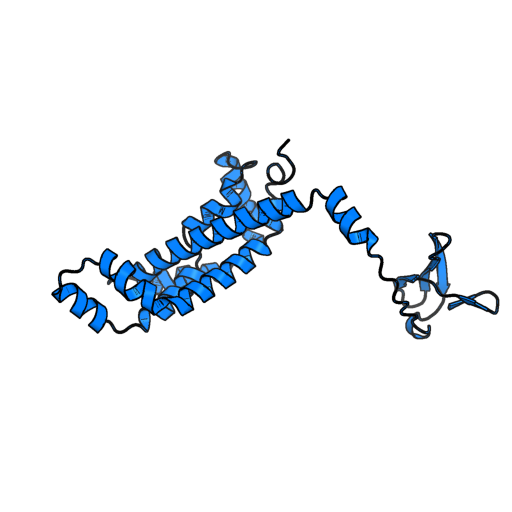 773 C C . TYR A 1 98 ? -21.107 -10.841 8.443 1.00 90.94 98 TYR A C 1
ATOM 775 O O . TYR A 1 98 ? -20.595 -11.139 7.362 1.00 90.94 98 TYR A O 1
ATOM 783 N N . ILE A 1 99 ? -20.378 -10.307 9.427 1.00 90.00 99 ILE A N 1
ATOM 784 C CA . ILE A 1 99 ? -18.960 -9.965 9.266 1.00 90.00 99 ILE A CA 1
ATOM 785 C C . ILE A 1 99 ? -18.086 -11.153 8.846 1.00 90.00 99 ILE A C 1
ATOM 787 O O . ILE A 1 99 ? -17.173 -10.983 8.044 1.00 90.00 99 ILE A O 1
ATOM 791 N N . ALA A 1 100 ? -18.386 -12.360 9.338 1.00 89.12 100 ALA A N 1
ATOM 792 C CA . ALA A 1 100 ? -17.667 -13.570 8.949 1.00 89.12 100 ALA A CA 1
ATOM 793 C C . ALA A 1 100 ? -17.780 -13.813 7.436 1.00 89.12 100 ALA A C 1
ATOM 795 O O . ALA A 1 100 ? -16.767 -14.006 6.773 1.00 89.12 100 ALA A O 1
ATOM 796 N N . THR A 1 101 ? -18.989 -13.691 6.881 1.00 93.62 101 THR A N 1
ATOM 797 C CA . THR A 1 101 ? -19.249 -13.829 5.444 1.00 93.62 101 THR A CA 1
ATOM 798 C C . THR A 1 101 ? -18.513 -12.766 4.633 1.00 93.62 101 THR A C 1
ATOM 800 O O . THR A 1 101 ? -17.878 -13.102 3.637 1.00 93.62 101 THR A O 1
ATOM 803 N N . LEU A 1 102 ? -18.531 -11.501 5.071 1.00 91.69 102 LEU A N 1
ATOM 804 C CA . LEU A 1 102 ? -17.800 -10.420 4.396 1.00 91.69 102 LEU A CA 1
ATOM 805 C C . LEU A 1 102 ? -16.292 -10.693 4.344 1.00 91.69 102 LEU A C 1
ATOM 807 O O . LEU A 1 102 ? -15.667 -10.504 3.303 1.00 91.69 102 LEU A O 1
ATOM 811 N N . ILE A 1 103 ? -15.711 -11.184 5.443 1.00 90.94 103 ILE A N 1
ATOM 812 C CA . ILE A 1 103 ? -14.291 -11.550 5.492 1.00 90.94 103 ILE A CA 1
ATOM 813 C C . ILE A 1 103 ? -13.994 -12.752 4.594 1.00 90.94 103 ILE A C 1
ATOM 815 O O . ILE A 1 103 ? -12.991 -12.731 3.885 1.00 90.94 103 ILE A O 1
ATOM 819 N N . THR A 1 104 ? -14.859 -13.768 4.564 1.00 92.06 104 THR A N 1
ATOM 820 C CA . THR A 1 104 ? -14.704 -14.919 3.663 1.00 92.06 104 THR A CA 1
ATOM 821 C C . THR A 1 104 ? -14.736 -14.497 2.194 1.00 92.06 104 THR A C 1
ATOM 823 O O . THR A 1 104 ? -13.875 -14.915 1.422 1.00 92.06 104 THR A O 1
ATOM 826 N N . VAL A 1 105 ? -15.676 -13.629 1.808 1.00 92.81 105 VAL A N 1
ATOM 827 C CA . VAL A 1 105 ? -15.756 -13.090 0.441 1.00 92.81 105 VAL A CA 1
ATOM 828 C C . VAL A 1 105 ? -14.496 -12.292 0.116 1.00 92.81 105 VAL A C 1
ATOM 830 O O . VAL A 1 105 ? -13.871 -12.536 -0.913 1.00 92.81 105 VAL A O 1
ATOM 833 N N . LEU A 1 106 ? -14.057 -11.410 1.015 1.00 91.69 106 LEU A N 1
ATOM 834 C CA . LEU A 1 106 ? -12.827 -10.640 0.840 1.00 91.69 106 LEU A CA 1
ATOM 835 C C . LEU A 1 106 ? -11.605 -11.556 0.655 1.00 91.69 106 LEU A C 1
ATOM 837 O O . LEU A 1 106 ? -10.831 -11.363 -0.278 1.00 91.69 106 LEU A O 1
ATOM 841 N N . MET A 1 107 ? -11.465 -12.607 1.462 1.00 90.81 107 MET A N 1
ATOM 842 C CA . MET A 1 107 ? -10.382 -13.586 1.314 1.00 90.81 107 MET A CA 1
ATOM 843 C C . MET A 1 107 ? -10.457 -14.353 -0.010 1.00 90.81 107 MET A C 1
ATOM 845 O O . MET A 1 107 ? -9.423 -14.589 -0.629 1.00 90.81 107 MET A O 1
ATOM 849 N N . SER A 1 108 ? -11.659 -14.696 -0.486 1.00 92.06 108 SER A N 1
ATOM 850 C CA . SER A 1 108 ? -11.824 -15.412 -1.758 1.00 92.06 108 SER A CA 1
ATOM 851 C C . SER A 1 108 ? -11.267 -14.629 -2.951 1.00 92.06 108 SER A C 1
ATOM 853 O O . SER A 1 108 ? -10.711 -15.222 -3.871 1.00 92.06 108 SER A O 1
ATOM 855 N N . THR A 1 109 ? -11.313 -13.292 -2.899 1.00 88.62 109 THR A N 1
ATOM 856 C CA . THR A 1 109 ? -10.754 -12.441 -3.962 1.00 88.62 109 THR A CA 1
ATOM 857 C C . THR A 1 109 ? -9.226 -12.464 -4.026 1.00 88.62 109 THR A C 1
ATOM 859 O O . THR A 1 109 ? -8.668 -12.184 -5.080 1.00 88.62 109 THR A O 1
ATOM 862 N N . ILE A 1 110 ? -8.537 -12.842 -2.941 1.00 87.38 110 ILE A N 1
ATOM 863 C CA . ILE A 1 110 ? -7.068 -12.975 -2.922 1.00 87.38 110 ILE A CA 1
ATOM 864 C C . ILE A 1 110 ? -6.617 -14.193 -3.736 1.00 87.38 110 ILE A C 1
ATOM 866 O O . ILE A 1 110 ? -5.523 -14.190 -4.291 1.00 87.38 110 ILE A O 1
ATOM 870 N N . ILE A 1 111 ? -7.460 -15.226 -3.821 1.00 87.62 111 ILE A N 1
ATOM 871 C CA . ILE A 1 111 ? -7.162 -16.473 -4.541 1.00 87.62 111 ILE A CA 1
ATOM 872 C C . ILE A 1 111 ? -7.192 -16.249 -6.059 1.00 87.62 111 ILE A C 1
ATOM 874 O O . ILE A 1 111 ? -6.551 -16.985 -6.808 1.00 87.62 111 ILE A O 1
ATOM 878 N N . LEU A 1 112 ? -7.936 -15.242 -6.522 1.00 85.81 112 LEU A N 1
ATOM 879 C CA . LEU A 1 112 ? -8.115 -14.991 -7.942 1.00 85.81 112 LEU A CA 1
ATOM 880 C C . LEU A 1 112 ? -6.830 -14.370 -8.528 1.00 85.81 112 LEU A C 1
ATOM 882 O O . LEU A 1 112 ? -6.419 -13.293 -8.086 1.00 85.81 112 LEU A O 1
ATOM 886 N N . PRO A 1 113 ? -6.186 -15.021 -9.516 1.00 84.94 113 PRO A N 1
ATOM 887 C CA . PRO A 1 113 ? -4.989 -14.484 -10.154 1.00 84.94 113 PRO A CA 1
ATOM 888 C C . PRO A 1 113 ? -5.309 -13.156 -10.846 1.00 84.94 113 PRO A C 1
ATOM 890 O O . PRO A 1 113 ? -6.262 -13.054 -11.626 1.00 84.94 113 PRO A O 1
ATOM 893 N N . ARG A 1 114 ? -4.502 -12.125 -10.574 1.00 80.00 114 ARG A N 1
ATOM 894 C CA . ARG A 1 114 ? -4.710 -10.772 -11.122 1.00 80.00 114 ARG A CA 1
ATOM 895 C C . ARG A 1 114 ? -4.680 -10.770 -12.648 1.00 80.00 114 ARG A C 1
ATOM 897 O O . ARG A 1 114 ? -5.356 -9.965 -13.277 1.00 80.00 114 ARG A O 1
ATOM 904 N N . GLU A 1 115 ? -3.953 -11.714 -13.228 1.00 83.38 115 GLU A N 1
ATOM 905 C CA . GLU A 1 115 ? -3.739 -11.893 -14.656 1.00 83.38 115 GLU A CA 1
ATOM 906 C C . GLU A 1 115 ? -5.055 -12.155 -15.403 1.00 83.38 115 GLU A C 1
ATOM 908 O O . GLU A 1 115 ? -5.258 -11.666 -16.512 1.00 83.38 115 GLU A O 1
ATOM 913 N N . VAL A 1 116 ? -5.997 -12.860 -14.770 1.00 87.44 116 VAL A N 1
ATOM 914 C CA . VAL A 1 116 ? -7.319 -13.146 -15.354 1.00 87.44 116 VAL A CA 1
ATOM 915 C C . VAL A 1 116 ? -8.214 -11.902 -15.344 1.00 87.44 116 VAL A C 1
ATOM 917 O O . VAL A 1 116 ? -9.106 -11.763 -16.181 1.00 87.44 116 VAL A O 1
ATOM 920 N N . LEU A 1 117 ? -7.958 -10.957 -14.434 1.00 86.12 117 LEU A N 1
ATOM 921 C CA . LEU A 1 117 ? -8.738 -9.727 -14.299 1.00 86.12 117 LEU A CA 1
ATOM 922 C C . LEU A 1 117 ? -8.278 -8.605 -15.236 1.00 86.12 117 LEU A C 1
ATOM 924 O O . LEU A 1 117 ? -8.987 -7.607 -15.354 1.00 86.12 117 LEU A O 1
ATOM 928 N N . ILE A 1 118 ? -7.147 -8.746 -15.934 1.00 84.50 118 ILE A N 1
ATOM 929 C CA . ILE A 1 118 ? -6.597 -7.680 -16.789 1.00 84.50 118 ILE A CA 1
ATOM 930 C C . ILE A 1 118 ? -7.579 -7.292 -17.898 1.00 84.50 118 ILE A C 1
ATOM 932 O O . ILE A 1 118 ? -7.918 -6.120 -18.039 1.00 84.50 118 ILE A O 1
ATOM 936 N N . VAL A 1 119 ? -8.075 -8.271 -18.663 1.00 87.25 119 VAL A N 1
ATOM 937 C CA . VAL A 1 119 ? -9.005 -8.032 -19.780 1.00 87.25 119 VAL A CA 1
ATOM 938 C C . VAL A 1 119 ? -10.301 -7.349 -19.322 1.00 87.25 119 VAL A C 1
ATOM 940 O O . VAL A 1 119 ? -10.637 -6.299 -19.878 1.00 87.25 119 VAL A O 1
ATOM 943 N N . PRO A 1 120 ? -11.039 -7.864 -18.313 1.00 88.69 120 PRO A N 1
ATOM 944 C CA . PRO A 1 120 ? -12.268 -7.207 -17.874 1.00 88.69 120 PRO A CA 1
ATOM 945 C C . PRO A 1 120 ? -12.006 -5.817 -17.277 1.00 88.69 120 PRO A C 1
ATOM 947 O O . PRO A 1 120 ? -12.768 -4.887 -17.545 1.00 88.69 120 PRO A O 1
ATOM 950 N N . THR A 1 121 ? -10.907 -5.641 -16.540 1.00 86.00 121 THR A N 1
ATOM 951 C CA . THR A 1 121 ? -10.528 -4.343 -15.958 1.00 86.00 121 THR A CA 1
ATOM 952 C C . THR A 1 121 ? -10.165 -3.324 -17.042 1.00 86.00 121 THR A C 1
ATOM 954 O O . THR A 1 121 ? -10.577 -2.166 -16.973 1.00 86.00 121 THR A O 1
ATOM 957 N N . TYR A 1 122 ? -9.472 -3.750 -18.101 1.00 85.31 122 TYR A N 1
ATOM 958 C CA . TYR A 1 122 ? -9.171 -2.904 -19.255 1.00 85.31 122 TYR A CA 1
ATOM 959 C C . TYR A 1 122 ? -10.445 -2.439 -19.970 1.00 85.31 122 TYR A C 1
ATOM 961 O O . TYR A 1 122 ? -10.603 -1.247 -20.226 1.00 85.31 122 TYR A O 1
ATOM 969 N N . ILE A 1 123 ? -11.390 -3.350 -20.239 1.00 88.94 123 ILE A N 1
ATOM 970 C CA . ILE A 1 123 ? -12.675 -3.004 -20.870 1.00 88.94 123 ILE A CA 1
ATOM 971 C C . ILE A 1 123 ? -13.448 -1.994 -20.009 1.00 88.94 123 ILE A C 1
ATOM 973 O O . ILE A 1 123 ? -14.061 -1.068 -20.545 1.00 88.94 123 ILE A O 1
ATOM 977 N N . MET A 1 124 ? -13.408 -2.141 -18.682 1.00 90.06 124 MET A N 1
ATOM 978 C CA . MET A 1 124 ? -14.031 -1.194 -17.756 1.00 90.06 124 MET A CA 1
ATOM 979 C C . MET A 1 124 ? -13.422 0.207 -17.890 1.00 90.06 124 MET A C 1
ATOM 981 O O . MET A 1 124 ? -14.157 1.172 -18.098 1.00 90.06 124 MET A O 1
ATOM 985 N N . PHE A 1 125 ? -12.093 0.335 -17.849 1.00 88.25 125 PHE A N 1
ATOM 986 C CA . PHE A 1 125 ? -11.436 1.636 -18.004 1.00 88.25 125 PHE A CA 1
ATOM 987 C C . PHE A 1 125 ? -11.566 2.220 -19.407 1.00 88.25 125 PHE A C 1
ATOM 989 O O . PHE A 1 125 ? -11.606 3.442 -19.548 1.00 88.25 125 PHE A O 1
ATOM 996 N N . TYR A 1 126 ? -11.676 1.377 -20.433 1.00 86.81 126 TYR A N 1
ATOM 997 C CA . TYR A 1 126 ? -11.952 1.820 -21.795 1.00 86.81 126 TYR A CA 1
ATOM 998 C C . TYR A 1 126 ? -13.324 2.491 -21.880 1.00 86.81 126 TYR A C 1
ATOM 1000 O O . TYR A 1 126 ? -13.431 3.612 -22.368 1.00 86.81 126 TYR A O 1
ATOM 1008 N N . LYS A 1 127 ? -14.361 1.857 -21.317 1.00 91.00 127 LYS A N 1
ATOM 1009 C CA . LYS A 1 127 ? -15.724 2.415 -21.284 1.00 91.00 127 LYS A CA 1
ATOM 1010 C C . LYS A 1 127 ? -15.820 3.730 -20.507 1.00 91.00 127 LYS A C 1
ATOM 1012 O O . LYS A 1 127 ? -16.626 4.578 -20.867 1.00 91.00 127 LYS A O 1
ATOM 1017 N N . ILE A 1 128 ? -15.018 3.891 -19.454 1.00 89.81 128 ILE A N 1
ATOM 1018 C CA . ILE A 1 128 ? -14.985 5.106 -18.619 1.00 89.81 128 ILE A CA 1
ATOM 1019 C C . ILE A 1 128 ? -14.066 6.190 -19.233 1.00 89.81 128 ILE A C 1
ATOM 1021 O O . ILE A 1 128 ? -14.065 7.333 -18.787 1.00 89.81 128 ILE A O 1
ATOM 1025 N N . GLY A 1 129 ? -13.298 5.865 -20.281 1.00 86.75 129 GLY A N 1
ATOM 1026 C CA . GLY A 1 129 ? -12.388 6.806 -20.943 1.00 86.75 129 GLY A CA 1
ATOM 1027 C C . GLY A 1 129 ? -11.100 7.086 -20.162 1.00 86.75 129 GLY A C 1
ATOM 1028 O O . GLY A 1 129 ? -10.474 8.121 -20.359 1.00 86.75 129 GLY A O 1
ATOM 1029 N N . TRP A 1 130 ? -10.696 6.190 -19.256 1.00 87.56 130 TRP A N 1
ATOM 1030 C CA . TRP A 1 130 ? -9.454 6.325 -18.478 1.00 87.56 130 TRP A CA 1
ATOM 1031 C C . TRP A 1 130 ? -8.246 5.656 -19.139 1.00 87.56 130 TRP A C 1
ATOM 1033 O O . TRP A 1 130 ? -7.115 5.832 -18.677 1.00 87.56 130 TRP A O 1
ATOM 1043 N N . VAL A 1 131 ? -8.463 4.895 -20.214 1.00 84.06 131 VAL A N 1
ATOM 1044 C CA . VAL A 1 131 ? -7.374 4.348 -21.035 1.00 84.06 131 VAL A CA 1
ATOM 1045 C C . VAL A 1 131 ? -6.556 5.503 -21.602 1.00 84.06 131 VAL A C 1
ATOM 1047 O O . VAL A 1 131 ? -7.112 6.472 -22.105 1.00 84.06 131 VAL A O 1
ATOM 1050 N N . GLY A 1 132 ? -5.232 5.414 -21.489 1.00 80.31 132 GLY A N 1
ATOM 1051 C CA . GLY A 1 132 ? -4.355 6.520 -21.868 1.00 80.31 132 GLY A CA 1
ATOM 1052 C C . GLY A 1 132 ? -4.146 7.569 -20.771 1.00 80.31 132 GLY A C 1
ATOM 1053 O O . GLY A 1 132 ? -3.490 8.574 -21.029 1.00 80.31 132 GLY A O 1
ATOM 1054 N N . THR A 1 133 ? -4.599 7.322 -19.531 1.00 83.69 133 THR A N 1
ATOM 1055 C CA . THR A 1 133 ? -4.294 8.160 -18.351 1.00 83.69 133 THR A CA 1
ATOM 1056 C C . THR A 1 133 ? -3.589 7.385 -17.227 1.00 83.69 133 THR A C 1
ATOM 1058 O O . THR A 1 133 ? -3.589 6.159 -17.204 1.00 83.69 133 THR A O 1
ATOM 1061 N N . TRP A 1 134 ? -3.024 8.098 -16.247 1.00 84.31 134 TRP A N 1
ATOM 1062 C CA . TRP A 1 134 ? -2.369 7.498 -15.071 1.00 84.31 134 TRP A CA 1
ATOM 1063 C C . TRP A 1 134 ? -3.366 6.938 -14.040 1.00 84.31 134 TRP A C 1
ATOM 1065 O O . TRP A 1 134 ? -2.971 6.188 -13.150 1.00 84.31 134 TRP A O 1
ATOM 1075 N N . LEU A 1 135 ? -4.651 7.301 -14.137 1.00 87.00 135 LEU A N 1
ATOM 1076 C CA . LEU A 1 135 ? -5.664 7.010 -13.117 1.00 87.00 135 LEU A CA 1
ATOM 1077 C C . LEU A 1 135 ? -5.853 5.508 -12.849 1.00 87.00 135 LEU A C 1
ATOM 1079 O O . LEU A 1 135 ? -5.846 5.130 -11.675 1.00 87.00 135 LEU A O 1
ATOM 1083 N N . PRO A 1 136 ? -5.950 4.628 -13.868 1.00 88.69 136 PRO A N 1
ATOM 1084 C CA . PRO A 1 136 ? -6.093 3.187 -13.655 1.00 88.69 136 PRO A CA 1
ATOM 1085 C C . PRO A 1 136 ? -4.962 2.552 -12.844 1.00 88.69 136 PRO A C 1
ATOM 1087 O O . PRO A 1 136 ? -5.163 1.497 -12.252 1.00 88.69 136 PRO A O 1
ATOM 1090 N N . LEU A 1 137 ? -3.779 3.175 -12.821 1.00 86.44 137 LEU A N 1
ATOM 1091 C CA . LEU A 1 137 ? -2.580 2.584 -12.231 1.00 86.44 137 LEU A CA 1
ATOM 1092 C C . LEU A 1 137 ? -2.550 2.685 -10.703 1.00 86.44 137 LEU A C 1
ATOM 1094 O O . LEU A 1 137 ? -2.002 1.807 -10.047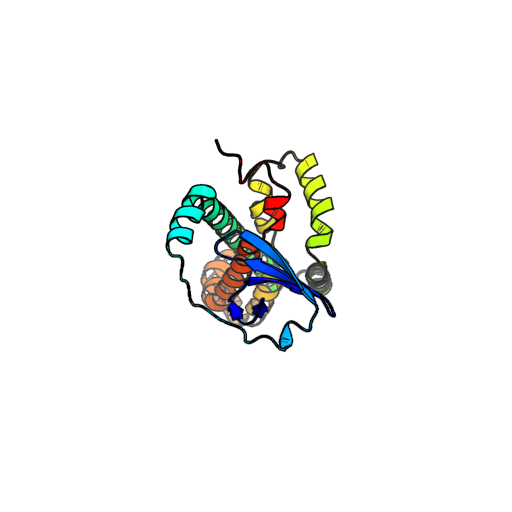 1.00 86.44 137 LEU A O 1
ATOM 1098 N N . PHE A 1 138 ? -3.127 3.740 -10.124 1.00 88.06 138 PHE A N 1
ATOM 1099 C CA . PHE A 1 138 ? -3.073 3.961 -8.673 1.00 88.06 138 PHE A CA 1
ATOM 1100 C C . PHE A 1 138 ? -4.446 4.160 -8.035 1.00 88.06 138 PHE A C 1
ATOM 1102 O O . PHE A 1 138 ? -4.634 3.783 -6.880 1.00 88.06 138 PHE A O 1
ATOM 1109 N N . LEU A 1 139 ? -5.421 4.728 -8.752 1.00 91.25 139 LEU A N 1
ATOM 1110 C CA . LEU A 1 139 ? -6.717 5.078 -8.175 1.00 91.25 139 LEU A CA 1
ATOM 1111 C C . LEU A 1 139 ? -7.502 3.858 -7.659 1.00 91.25 139 LEU A C 1
ATOM 1113 O O . LEU A 1 139 ? -8.063 3.955 -6.569 1.00 91.25 139 LEU A O 1
ATOM 1117 N N . PRO A 1 140 ? -7.507 2.690 -8.341 1.00 90.31 140 PRO A N 1
ATOM 1118 C CA . PRO A 1 140 ? -8.177 1.493 -7.829 1.00 90.31 140 PRO A CA 1
ATOM 1119 C C . PRO A 1 140 ? -7.698 1.075 -6.435 1.00 90.31 140 PRO A C 1
ATOM 1121 O O . PRO A 1 140 ? -8.466 0.543 -5.640 1.00 90.31 140 PRO A O 1
ATOM 1124 N N . MET A 1 141 ? -6.442 1.378 -6.103 1.00 92.00 141 MET A N 1
ATOM 1125 C CA . MET A 1 141 ? -5.838 1.023 -4.820 1.00 92.00 141 MET A CA 1
ATOM 1126 C C . MET A 1 141 ? -6.442 1.806 -3.651 1.00 92.00 141 MET A C 1
ATOM 1128 O O . MET A 1 141 ? -6.397 1.333 -2.519 1.00 92.00 141 MET A O 1
ATOM 1132 N N . PHE A 1 142 ? -7.069 2.958 -3.909 1.00 94.06 142 PHE A N 1
ATOM 1133 C CA . PHE A 1 142 ? -7.803 3.733 -2.902 1.00 94.06 142 PHE A CA 1
ATOM 1134 C C . PHE A 1 142 ? -9.142 3.099 -2.505 1.00 94.06 142 PHE A C 1
ATOM 1136 O O . PHE A 1 142 ? -9.718 3.491 -1.494 1.00 94.06 142 PHE A O 1
ATOM 1143 N N . PHE A 1 143 ? -9.627 2.100 -3.248 1.00 91.19 143 PHE A N 1
ATOM 1144 C CA . PHE A 1 143 ? -10.845 1.360 -2.902 1.00 91.19 143 PHE A CA 1
ATOM 1145 C C . PHE A 1 143 ? -10.582 0.148 -1.999 1.00 91.19 143 PHE A C 1
ATOM 1147 O O . PHE A 1 143 ? -11.503 -0.606 -1.692 1.00 91.19 143 PHE A O 1
ATOM 1154 N N . GLY A 1 144 ? -9.345 -0.011 -1.525 1.00 86.75 144 GLY A N 1
ATOM 1155 C CA . GLY A 1 144 ? -8.961 -1.088 -0.628 1.00 86.75 144 GLY A CA 1
ATOM 1156 C C . GLY A 1 144 ? -8.434 -2.301 -1.374 1.00 86.75 144 GLY A C 1
ATOM 1157 O O . GLY A 1 144 ? -9.002 -2.764 -2.361 1.00 86.75 144 GLY A O 1
ATOM 1158 N N . THR A 1 145 ? -7.337 -2.854 -0.865 1.00 91.94 145 THR A N 1
ATOM 1159 C CA . THR A 1 145 ? -6.828 -4.141 -1.331 1.00 91.94 145 THR A CA 1
ATOM 1160 C C . THR A 1 145 ? -7.181 -5.230 -0.319 1.00 91.94 145 THR A C 1
ATOM 1162 O O . THR A 1 145 ? -6.961 -5.047 0.883 1.00 91.94 145 THR A O 1
ATOM 1165 N N . PRO A 1 146 ? -7.701 -6.384 -0.775 1.00 92.44 146 PRO A N 1
ATOM 1166 C CA . PRO A 1 146 ? -8.116 -7.470 0.112 1.00 92.44 146 PRO A CA 1
ATOM 1167 C C . PRO A 1 146 ? -7.026 -7.901 1.101 1.00 92.44 146 PRO A C 1
ATOM 1169 O O . PRO A 1 146 ? -7.287 -8.058 2.291 1.00 92.44 146 PRO A O 1
ATOM 1172 N N . LEU A 1 147 ? -5.782 -8.024 0.629 1.00 91.94 147 LEU A N 1
ATOM 1173 C CA . LEU A 1 147 ? -4.649 -8.423 1.464 1.00 91.94 147 LEU A CA 1
ATOM 1174 C C . LEU A 1 147 ? -4.338 -7.391 2.561 1.00 91.94 147 LEU A C 1
ATOM 1176 O O . LEU A 1 147 ? -4.196 -7.772 3.721 1.00 91.94 147 LEU A O 1
ATOM 1180 N N . SER A 1 148 ? -4.277 -6.097 2.227 1.00 94.38 148 SER A N 1
ATOM 1181 C CA . SER A 1 148 ? -4.004 -5.034 3.206 1.00 94.38 148 SER A CA 1
ATOM 1182 C C . SER A 1 148 ? -5.101 -4.954 4.265 1.00 94.38 148 SER A C 1
ATOM 1184 O O . SER A 1 148 ? -4.801 -4.882 5.456 1.00 94.38 148 SER A O 1
ATOM 1186 N N . ILE A 1 149 ? -6.371 -5.030 3.848 1.00 95.81 149 ILE A N 1
ATOM 1187 C CA . ILE A 1 149 ? -7.525 -5.031 4.758 1.00 95.81 149 ILE A CA 1
ATOM 1188 C C . ILE A 1 149 ? -7.449 -6.225 5.709 1.00 95.81 149 ILE A C 1
ATOM 1190 O O . ILE A 1 149 ? -7.637 -6.073 6.915 1.00 95.81 149 ILE A O 1
ATOM 1194 N N . PHE A 1 150 ? -7.163 -7.411 5.176 1.00 94.62 150 PHE A N 1
ATOM 1195 C CA . PHE A 1 150 ? -7.076 -8.629 5.967 1.00 94.62 150 PHE A CA 1
ATOM 1196 C C . PHE A 1 150 ? -5.957 -8.561 7.015 1.00 94.62 150 PHE A C 1
ATOM 1198 O O . PHE A 1 150 ? -6.224 -8.780 8.198 1.00 94.62 150 PHE A O 1
ATOM 1205 N N . LEU A 1 151 ? -4.736 -8.206 6.603 1.00 95.12 151 LEU A N 1
ATOM 1206 C CA . LEU A 1 151 ? -3.572 -8.145 7.493 1.00 95.12 151 LEU A CA 1
ATOM 1207 C C . LEU A 1 151 ? -3.741 -7.087 8.589 1.00 95.12 151 LEU A C 1
ATOM 1209 O O . LEU A 1 151 ? -3.531 -7.377 9.768 1.00 95.12 151 LEU A O 1
ATOM 1213 N N . LEU A 1 152 ? -4.182 -5.878 8.225 1.00 97.12 152 LEU A N 1
ATOM 1214 C CA . LEU A 1 152 ? -4.429 -4.815 9.201 1.00 97.12 152 LEU A CA 1
ATOM 1215 C C . LEU A 1 152 ? -5.543 -5.202 10.170 1.00 97.12 152 LEU A C 1
ATOM 1217 O O . LEU A 1 152 ? -5.411 -4.988 11.371 1.00 97.12 152 LEU A O 1
ATOM 1221 N N . ARG A 1 153 ? -6.615 -5.837 9.681 1.00 95.38 153 ARG A N 1
ATOM 1222 C CA . ARG A 1 153 ? -7.708 -6.293 10.543 1.00 95.38 153 ARG A CA 1
ATOM 1223 C C . ARG A 1 153 ? -7.227 -7.333 11.547 1.00 95.38 153 ARG A C 1
ATOM 1225 O O . ARG A 1 153 ? -7.599 -7.245 12.715 1.00 95.38 153 ARG A O 1
ATOM 1232 N N . GLN A 1 154 ? -6.439 -8.317 11.111 1.00 94.81 154 GLN A N 1
ATOM 1233 C CA . GLN A 1 154 ? -5.882 -9.324 12.017 1.00 94.81 154 GLN A CA 1
ATOM 1234 C C . GLN A 1 154 ? -5.045 -8.675 13.120 1.00 94.81 154 GLN A C 1
ATOM 1236 O O . GLN A 1 154 ? -5.192 -9.035 14.284 1.00 94.81 154 GLN A O 1
ATOM 1241 N N . PHE A 1 155 ? -4.239 -7.672 12.775 1.00 96.75 155 PHE A N 1
ATOM 1242 C CA . PHE A 1 155 ? -3.468 -6.932 13.765 1.00 96.75 155 PHE A CA 1
ATOM 1243 C C . PHE A 1 155 ? -4.360 -6.118 14.715 1.00 96.75 155 PHE A C 1
ATOM 1245 O O . PHE A 1 155 ? -4.202 -6.204 15.929 1.00 96.75 155 PHE A O 1
ATOM 1252 N N . PHE A 1 156 ? -5.337 -5.369 14.194 1.00 96.38 156 PHE A N 1
ATOM 1253 C CA . PHE A 1 156 ? -6.236 -4.540 15.010 1.00 96.38 156 PHE A CA 1
ATOM 1254 C C . PHE A 1 156 ? -7.073 -5.368 15.993 1.00 96.38 156 PHE A C 1
ATOM 1256 O O . PHE A 1 156 ? -7.380 -4.902 17.087 1.00 96.38 156 PHE A O 1
ATOM 1263 N N . MET A 1 157 ? -7.422 -6.607 15.636 1.00 94.50 157 MET A N 1
ATOM 1264 C CA . MET A 1 157 ? -8.123 -7.534 16.532 1.00 94.50 157 MET A CA 1
ATOM 1265 C C . MET A 1 157 ? -7.285 -7.948 17.749 1.00 94.50 157 MET A C 1
ATOM 1267 O O . MET A 1 157 ? -7.867 -8.261 18.783 1.00 94.50 157 MET A O 1
ATOM 1271 N N . ASN A 1 158 ? -5.952 -7.913 17.650 1.00 95.12 158 ASN A N 1
ATOM 1272 C CA . ASN A 1 158 ? -5.054 -8.228 18.764 1.00 95.12 158 ASN A CA 1
ATOM 1273 C C . ASN A 1 158 ? -4.874 -7.054 19.737 1.00 95.12 158 ASN A C 1
ATOM 1275 O O . ASN A 1 158 ? -4.370 -7.252 20.839 1.00 95.12 158 ASN A O 1
ATOM 1279 N N . ILE A 1 159 ? -5.273 -5.836 19.349 1.00 95.50 159 ILE A N 1
ATOM 1280 C CA . ILE A 1 159 ? -5.216 -4.666 20.229 1.00 95.50 159 ILE A CA 1
ATOM 1281 C C . ILE A 1 159 ? -6.379 -4.757 21.234 1.00 95.50 159 ILE A C 1
ATOM 1283 O O . ILE A 1 159 ? -7.540 -4.775 20.789 1.00 95.50 159 ILE A O 1
ATOM 1287 N N . PRO A 1 160 ? -6.106 -4.771 22.558 1.00 95.75 160 PRO A N 1
ATOM 1288 C CA . PRO A 1 160 ? -7.136 -4.862 23.591 1.00 95.75 160 PRO A CA 1
ATOM 1289 C C . PRO A 1 160 ? -8.217 -3.791 23.427 1.00 95.75 160 PRO A C 1
ATOM 1291 O O . PRO A 1 160 ? -7.914 -2.640 23.119 1.00 95.75 160 PRO A O 1
ATOM 1294 N N . ARG A 1 161 ? -9.485 -4.166 23.629 1.00 93.94 161 ARG A N 1
ATOM 1295 C CA . ARG A 1 161 ? -10.626 -3.237 23.501 1.00 93.94 161 ARG A CA 1
ATOM 1296 C C . ARG A 1 161 ? -10.750 -2.259 24.667 1.00 93.94 161 ARG A C 1
ATOM 1298 O O . ARG A 1 161 ? -11.346 -1.206 24.496 1.00 93.94 161 ARG A O 1
ATOM 1305 N N . GLU A 1 162 ? -10.136 -2.571 25.803 1.00 95.38 162 GLU A N 1
ATOM 1306 C CA . GLU A 1 162 ? -10.114 -1.711 26.993 1.00 95.38 162 GLU A CA 1
ATOM 1307 C C . GLU A 1 162 ? -9.518 -0.323 26.697 1.00 95.38 162 GLU A C 1
ATOM 1309 O O . GLU A 1 162 ? -9.959 0.670 27.264 1.00 95.38 162 GLU A O 1
ATOM 1314 N N . LEU A 1 163 ? -8.567 -0.232 25.756 1.00 94.88 163 LEU A N 1
ATOM 1315 C CA . LEU A 1 163 ? -7.991 1.043 25.311 1.00 94.88 163 LEU A CA 1
ATOM 1316 C C . LEU A 1 163 ? -9.022 1.924 24.596 1.00 94.88 163 LEU A C 1
ATOM 1318 O O . LEU A 1 163 ? -9.055 3.137 24.798 1.00 94.88 163 LEU A O 1
ATOM 1322 N N . ASP A 1 164 ? -9.861 1.310 23.763 1.00 94.56 164 ASP A N 1
ATOM 1323 C CA . ASP A 1 164 ? -10.938 1.996 23.058 1.00 94.56 164 ASP A CA 1
ATOM 1324 C C . ASP A 1 164 ? -12.002 2.473 24.063 1.00 94.56 164 ASP A C 1
ATOM 1326 O O . ASP A 1 164 ? -12.439 3.618 23.994 1.00 94.56 164 ASP A O 1
ATOM 1330 N N . GLU A 1 165 ? -12.382 1.622 25.023 1.00 94.12 165 GLU A N 1
ATOM 1331 C CA . GLU A 1 165 ? -13.375 1.939 26.061 1.00 94.12 165 GLU A CA 1
ATOM 1332 C C . GLU A 1 165 ? -12.899 3.061 26.994 1.00 94.12 165 GLU A C 1
ATOM 1334 O O . GLU A 1 165 ? -13.658 3.994 27.255 1.00 94.12 165 GLU A O 1
ATOM 1339 N N . ALA A 1 166 ? -11.634 3.035 27.426 1.00 95.88 166 ALA A N 1
ATOM 1340 C CA . ALA A 1 166 ? -11.036 4.107 28.222 1.00 95.88 166 ALA A CA 1
ATOM 1341 C C . ALA A 1 166 ? -11.045 5.446 27.467 1.00 95.88 166 ALA A C 1
ATOM 1343 O O . ALA A 1 166 ? -11.482 6.462 28.000 1.00 95.88 166 ALA A O 1
ATOM 1344 N N . ALA A 1 167 ? -10.661 5.440 26.189 1.00 95.31 167 ALA A N 1
ATOM 1345 C CA . ALA A 1 167 ? -10.688 6.646 25.368 1.00 95.31 167 ALA A CA 1
ATOM 1346 C C . ALA A 1 167 ? -12.112 7.176 25.136 1.00 95.31 167 ALA A C 1
ATOM 1348 O O . ALA A 1 167 ? -12.321 8.387 25.079 1.00 95.31 167 ALA A O 1
ATOM 1349 N N . MET A 1 168 ? -13.104 6.290 25.012 1.00 95.12 168 MET A N 1
ATOM 1350 C CA . MET A 1 168 ? -14.512 6.686 24.918 1.00 95.12 168 MET A CA 1
ATOM 1351 C C . MET A 1 168 ? -15.015 7.335 26.214 1.00 95.12 168 MET A C 1
ATOM 1353 O O . MET A 1 168 ? -15.789 8.289 26.137 1.00 95.12 168 MET A O 1
ATOM 1357 N N . LEU A 1 169 ? -14.566 6.864 27.385 1.00 96.38 169 LEU A N 1
ATOM 1358 C CA . LEU A 1 169 ? -14.852 7.506 28.675 1.00 96.38 169 LEU A CA 1
ATOM 1359 C C . LEU A 1 169 ? -14.226 8.909 28.765 1.00 96.38 169 LEU A C 1
ATOM 1361 O O . LEU A 1 169 ? -14.865 9.817 29.293 1.00 96.38 169 LEU A O 1
ATOM 1365 N N . ASP A 1 170 ? -13.055 9.112 28.155 1.00 95.81 170 ASP A N 1
ATOM 1366 C CA . ASP A 1 170 ? -12.406 10.427 28.000 1.00 95.81 170 ASP A CA 1
ATOM 1367 C C . ASP A 1 170 ? -13.070 11.322 26.926 1.00 95.81 170 ASP A C 1
ATOM 1369 O O . ASP A 1 170 ? -12.605 12.428 26.637 1.00 95.81 170 ASP A O 1
ATOM 1373 N N . GLY A 1 171 ? -14.166 10.865 26.309 1.00 95.75 171 GLY A N 1
ATOM 1374 C CA . GLY A 1 171 ? -14.921 11.607 25.297 1.00 95.75 171 GLY A CA 1
ATOM 1375 C C . GLY A 1 171 ? -14.328 11.546 23.886 1.00 95.75 171 GLY A C 1
ATOM 1376 O O . GLY A 1 171 ? -14.724 12.333 23.021 1.00 95.75 171 GLY A O 1
ATOM 1377 N N . ALA A 1 172 ? -13.390 10.631 23.620 1.00 96.31 172 ALA A N 1
ATOM 1378 C CA . ALA A 1 172 ? -12.825 10.463 22.289 1.00 96.31 172 ALA A CA 1
ATOM 1379 C C . ALA A 1 172 ? -13.847 9.852 21.319 1.00 96.31 172 ALA A C 1
ATOM 1381 O O . ALA A 1 172 ? -14.486 8.835 21.597 1.00 96.31 172 ALA A O 1
ATOM 1382 N N . ASN A 1 173 ? -13.970 10.444 20.131 1.00 95.06 173 ASN A N 1
ATOM 1383 C CA . ASN A 1 173 ? -14.788 9.872 19.064 1.00 95.06 173 ASN A CA 1
ATOM 1384 C C . ASN A 1 173 ? -14.047 8.720 18.336 1.00 95.06 173 ASN A C 1
ATOM 1386 O O . ASN A 1 173 ? -12.817 8.643 18.393 1.00 95.06 173 ASN A O 1
ATOM 1390 N N . PRO A 1 174 ? -14.744 7.839 17.591 1.00 94.25 174 PRO A N 1
ATOM 1391 C CA . PRO A 1 174 ? -14.110 6.690 16.929 1.00 94.25 174 PRO A CA 1
ATOM 1392 C C . PRO A 1 174 ? -12.977 7.055 15.960 1.00 94.25 174 PRO A C 1
ATOM 1394 O O . PRO A 1 174 ? -11.990 6.333 15.842 1.00 94.25 174 PRO A O 1
ATOM 1397 N N . PHE A 1 175 ? -13.076 8.202 15.283 1.00 95.69 175 PHE A N 1
ATOM 1398 C CA . PHE A 1 175 ? -12.015 8.670 14.391 1.00 95.69 175 PHE A CA 1
ATOM 1399 C C . PHE A 1 175 ? -10.762 9.100 15.169 1.00 95.69 175 PHE A C 1
ATOM 1401 O O . PHE A 1 175 ? -9.639 8.812 14.757 1.00 95.69 175 PHE A O 1
ATOM 1408 N N . GLN A 1 176 ? -10.936 9.738 16.327 1.00 96.69 176 GLN A N 1
ATOM 1409 C CA . GLN A 1 176 ? -9.839 10.066 17.234 1.00 96.69 176 GLN A CA 1
ATOM 1410 C C . GLN A 1 176 ? -9.191 8.800 17.796 1.00 96.69 176 GLN A C 1
ATOM 1412 O O . GLN A 1 176 ? -7.967 8.745 17.843 1.00 96.69 176 GLN A O 1
ATOM 1417 N N . ILE A 1 177 ? -9.974 7.778 18.152 1.00 96.81 177 ILE A N 1
ATOM 1418 C CA . ILE A 1 177 ? -9.450 6.476 18.600 1.00 96.81 177 ILE A CA 1
ATOM 1419 C C . ILE A 1 177 ? -8.608 5.836 17.491 1.00 96.81 177 ILE A C 1
ATOM 1421 O O . ILE A 1 177 ? -7.476 5.416 17.734 1.00 96.81 177 ILE A O 1
ATOM 1425 N N . LEU A 1 178 ? -9.107 5.831 16.251 1.00 96.69 178 LEU A N 1
ATOM 1426 C CA . LEU A 1 178 ? -8.362 5.322 15.102 1.00 96.69 178 LEU A CA 1
ATOM 1427 C C . LEU A 1 178 ? -7.006 6.025 14.946 1.00 96.69 178 LEU A C 1
ATOM 1429 O O . LEU A 1 178 ? -5.969 5.367 14.919 1.00 96.69 178 LEU A O 1
ATOM 1433 N N . VAL A 1 179 ? -7.005 7.355 14.854 1.00 97.00 179 VAL A N 1
ATOM 1434 C CA . VAL A 1 179 ? -5.797 8.127 14.519 1.00 97.00 179 VAL A CA 1
ATOM 1435 C C . VAL A 1 179 ? -4.823 8.233 15.694 1.00 97.00 179 VAL A C 1
ATOM 1437 O O . VAL A 1 179 ? -3.615 8.193 15.479 1.00 97.00 179 VAL A O 1
ATOM 1440 N N . LYS A 1 180 ? -5.318 8.381 16.927 1.00 96.31 180 LYS A N 1
ATOM 1441 C CA . LYS A 1 180 ? -4.476 8.653 18.105 1.00 96.31 180 LYS A CA 1
ATOM 1442 C C . LYS A 1 180 ? -4.059 7.401 18.874 1.00 96.31 180 LYS A C 1
ATOM 1444 O O . LYS A 1 180 ? -3.070 7.468 19.593 1.00 96.31 180 LYS A O 1
ATOM 1449 N N . ILE A 1 181 ? -4.789 6.292 18.748 1.00 95.88 181 ILE A N 1
ATOM 1450 C CA . ILE A 1 181 ? -4.543 5.071 19.534 1.00 95.88 181 ILE A CA 1
ATOM 1451 C C . ILE A 1 181 ? -4.193 3.911 18.607 1.00 95.88 181 ILE A C 1
ATOM 1453 O O . ILE A 1 181 ? -3.087 3.379 18.674 1.00 95.88 181 ILE A O 1
ATOM 1457 N N . ILE A 1 182 ? -5.097 3.549 17.694 1.00 96.50 182 ILE A N 1
ATOM 1458 C CA . ILE A 1 182 ? -4.928 2.353 16.858 1.00 96.50 182 ILE A CA 1
ATOM 1459 C C . ILE A 1 182 ? -3.766 2.506 15.874 1.00 96.50 182 ILE A C 1
ATOM 1461 O O . ILE A 1 182 ? -2.918 1.622 15.803 1.00 96.50 182 ILE A O 1
ATOM 1465 N N . VAL A 1 183 ? -3.695 3.611 15.125 1.00 96.81 183 VAL A N 1
ATOM 1466 C CA . VAL A 1 183 ? -2.655 3.822 14.102 1.00 96.81 183 VAL A CA 1
ATOM 1467 C C . VAL A 1 183 ? -1.235 3.822 14.697 1.00 96.81 183 VAL A C 1
ATOM 1469 O O . VAL A 1 183 ? -0.396 3.096 14.162 1.00 96.81 183 VAL A O 1
ATOM 1472 N N . PRO A 1 184 ? -0.935 4.536 15.802 1.00 96.38 184 PRO A N 1
ATOM 1473 C CA . PRO A 1 184 ? 0.388 4.488 16.428 1.00 96.38 184 PRO A CA 1
ATOM 1474 C C . PRO A 1 184 ? 0.759 3.096 16.950 1.00 96.38 184 PRO A C 1
ATOM 1476 O O . PRO A 1 184 ? 1.873 2.632 16.715 1.00 96.38 184 PRO A O 1
ATOM 1479 N N . LEU A 1 185 ? -0.181 2.395 17.597 1.00 96.19 185 LEU A N 1
ATOM 1480 C CA . LEU A 1 185 ? 0.036 1.026 18.084 1.00 96.19 185 LEU A CA 1
ATOM 1481 C C . LEU A 1 185 ? 0.226 0.025 16.936 1.00 96.19 185 LEU A C 1
ATOM 1483 O O . LEU A 1 185 ? 0.969 -0.946 17.067 1.00 96.19 185 LEU A O 1
ATOM 1487 N N . ALA A 1 186 ? -0.415 0.274 15.795 1.00 97.06 186 ALA A N 1
ATOM 1488 C CA . ALA A 1 186 ? -0.310 -0.549 14.600 1.00 97.06 186 ALA A CA 1
ATOM 1489 C C . ALA A 1 186 ? 0.826 -0.164 13.650 1.00 97.06 186 ALA A C 1
ATOM 1491 O O . ALA A 1 186 ? 0.919 -0.747 12.568 1.00 97.06 186 ALA A O 1
ATOM 1492 N N . GLY A 1 187 ? 1.719 0.748 14.048 1.00 96.62 187 GLY A N 1
ATOM 1493 C CA . GLY A 1 187 ? 2.880 1.166 13.258 1.00 96.62 187 GLY A CA 1
ATOM 1494 C C . GLY A 1 187 ? 3.634 0.005 12.585 1.00 96.62 187 GLY A C 1
ATOM 1495 O O . GLY A 1 187 ? 3.799 0.041 11.364 1.00 96.62 187 GLY A O 1
ATOM 1496 N N . PRO A 1 188 ? 4.013 -1.071 13.307 1.00 96.19 188 PRO A N 1
ATOM 1497 C CA . PRO A 1 188 ? 4.714 -2.212 12.710 1.00 96.19 188 PRO A CA 1
ATOM 1498 C C . PRO A 1 188 ? 3.918 -2.923 11.603 1.00 96.19 188 PRO A C 1
ATOM 1500 O O . PRO A 1 188 ? 4.473 -3.291 10.564 1.00 96.19 188 PRO A O 1
ATOM 1503 N N . ALA A 1 189 ? 2.607 -3.092 11.792 1.00 97.06 189 ALA A N 1
ATOM 1504 C CA . ALA A 1 189 ? 1.736 -3.732 10.808 1.00 97.06 189 ALA A CA 1
ATOM 1505 C C . ALA A 1 189 ? 1.498 -2.840 9.588 1.00 97.06 189 ALA A C 1
ATOM 1507 O O . ALA A 1 189 ? 1.558 -3.318 8.457 1.00 97.06 189 ALA A O 1
ATOM 1508 N N . ILE A 1 190 ? 1.287 -1.540 9.808 1.00 98.00 190 ILE A N 1
ATOM 1509 C CA . ILE A 1 190 ? 1.113 -0.548 8.744 1.00 98.00 190 ILE A CA 1
ATOM 1510 C C . ILE A 1 190 ? 2.365 -0.488 7.866 1.00 98.00 190 ILE A C 1
ATOM 1512 O O . ILE A 1 190 ? 2.244 -0.540 6.644 1.00 98.00 190 ILE A O 1
ATOM 1516 N N . ILE A 1 191 ? 3.559 -0.452 8.466 1.00 97.88 191 ILE A N 1
ATOM 1517 C CA . ILE A 1 191 ? 4.832 -0.468 7.729 1.00 97.88 191 ILE A CA 1
ATOM 1518 C C . ILE A 1 191 ? 4.969 -1.759 6.919 1.00 97.88 191 ILE A C 1
ATOM 1520 O O . ILE A 1 191 ? 5.310 -1.710 5.740 1.00 97.88 191 ILE A O 1
ATOM 1524 N N . SER A 1 192 ? 4.655 -2.910 7.517 1.00 97.12 192 SER A N 1
ATOM 1525 C CA . SER A 1 192 ? 4.731 -4.204 6.828 1.00 97.12 192 SER A CA 1
ATOM 1526 C C . SER A 1 192 ? 3.817 -4.249 5.601 1.00 97.12 192 SER A C 1
ATOM 1528 O O . SER A 1 192 ? 4.240 -4.638 4.514 1.00 97.12 192 SER A O 1
ATOM 1530 N N . VAL A 1 193 ? 2.573 -3.790 5.752 1.00 97.00 193 VAL A N 1
ATOM 1531 C CA . VAL A 1 193 ? 1.603 -3.710 4.653 1.00 97.00 193 VAL A CA 1
ATOM 1532 C C . VAL A 1 193 ? 2.039 -2.696 3.596 1.00 97.00 193 VAL A C 1
ATOM 1534 O O . VAL A 1 193 ? 1.930 -2.988 2.407 1.00 97.00 193 VAL A O 1
ATOM 1537 N N . ALA A 1 194 ? 2.587 -1.547 3.998 1.00 97.50 194 ALA A N 1
ATOM 1538 C CA . ALA A 1 194 ? 3.116 -0.549 3.074 1.00 97.50 194 ALA A CA 1
ATOM 1539 C C . ALA A 1 194 ? 4.265 -1.112 2.224 1.00 97.50 194 ALA A C 1
ATOM 1541 O O . ALA A 1 194 ? 4.259 -0.947 1.008 1.00 97.50 194 ALA A O 1
ATOM 1542 N N . ILE A 1 195 ? 5.212 -1.830 2.837 1.00 97.25 195 ILE A N 1
ATOM 1543 C CA . ILE A 1 195 ? 6.329 -2.467 2.124 1.00 97.25 195 ILE A CA 1
ATOM 1544 C C . ILE A 1 195 ? 5.810 -3.518 1.142 1.00 97.25 195 ILE A C 1
ATOM 1546 O O . ILE A 1 195 ? 6.181 -3.493 -0.030 1.00 97.25 195 ILE A O 1
ATOM 1550 N N . LEU A 1 196 ? 4.929 -4.417 1.592 1.00 95.00 196 LEU A N 1
ATOM 1551 C CA . LEU A 1 196 ? 4.349 -5.445 0.724 1.00 95.00 196 LEU A CA 1
ATOM 1552 C C . LEU A 1 196 ? 3.632 -4.816 -0.470 1.00 95.00 196 LEU A C 1
ATOM 1554 O O . LEU A 1 196 ? 3.838 -5.224 -1.612 1.00 95.00 196 LEU A O 1
ATOM 1558 N N . GLN A 1 197 ? 2.823 -3.790 -0.221 1.00 95.00 197 GLN A N 1
ATOM 1559 C CA . GLN A 1 197 ? 2.070 -3.125 -1.269 1.00 95.00 197 GLN A CA 1
ATOM 1560 C C . GLN A 1 197 ? 2.963 -2.350 -2.242 1.00 95.00 197 GLN A C 1
ATOM 1562 O O . GLN A 1 197 ? 2.697 -2.360 -3.447 1.00 95.00 197 GLN A O 1
ATOM 1567 N N . PHE A 1 198 ? 4.033 -1.736 -1.743 1.00 96.12 198 PHE A N 1
ATOM 1568 C CA . PHE A 1 198 ? 5.029 -1.090 -2.584 1.00 96.12 198 PHE A CA 1
ATOM 1569 C C . PHE A 1 198 ? 5.715 -2.105 -3.494 1.00 96.12 198 PHE A C 1
ATOM 1571 O O . PHE A 1 198 ? 5.773 -1.881 -4.696 1.00 96.12 198 PHE A O 1
ATOM 1578 N N . ILE A 1 199 ? 6.148 -3.253 -2.963 1.00 94.56 199 ILE A N 1
ATOM 1579 C CA . ILE A 1 199 ? 6.762 -4.332 -3.754 1.00 94.56 199 ILE A CA 1
ATOM 1580 C C . ILE A 1 199 ? 5.799 -4.833 -4.835 1.00 94.56 199 ILE A C 1
ATOM 1582 O O . ILE A 1 199 ? 6.214 -5.029 -5.978 1.00 94.56 199 ILE A O 1
ATOM 1586 N N . PHE A 1 200 ? 4.516 -5.018 -4.508 1.00 90.69 200 PHE A N 1
ATOM 1587 C CA . PHE A 1 200 ? 3.519 -5.425 -5.500 1.00 90.69 200 PHE A CA 1
ATOM 1588 C C . PHE A 1 200 ? 3.344 -4.387 -6.606 1.00 90.69 200 PHE A C 1
ATOM 1590 O O . PHE A 1 200 ? 3.294 -4.761 -7.771 1.00 90.69 200 PHE A O 1
ATOM 1597 N N . SER A 1 201 ? 3.262 -3.102 -6.256 1.00 90.62 201 SER A N 1
ATOM 1598 C CA . SER A 1 201 ? 3.088 -2.043 -7.252 1.00 90.62 201 SER A CA 1
ATOM 1599 C C . SER A 1 201 ? 4.352 -1.793 -8.071 1.00 90.62 201 SER A C 1
ATOM 1601 O O . SER A 1 201 ? 4.259 -1.462 -9.247 1.00 90.62 201 SER A O 1
ATOM 1603 N N . TRP A 1 202 ? 5.525 -1.957 -7.463 1.00 91.38 202 TRP A N 1
ATOM 1604 C CA . TRP A 1 202 ? 6.818 -1.763 -8.108 1.00 91.38 202 TRP A CA 1
ATOM 1605 C C . TRP A 1 202 ? 7.101 -2.835 -9.159 1.00 91.38 202 TRP A C 1
ATOM 1607 O O . TRP A 1 202 ? 7.639 -2.544 -10.223 1.00 91.38 202 TRP A O 1
ATOM 1617 N N . ASN A 1 203 ? 6.724 -4.081 -8.864 1.00 89.88 203 ASN A N 1
ATOM 1618 C CA . ASN A 1 203 ? 6.903 -5.215 -9.770 1.00 89.88 203 ASN A CA 1
ATOM 1619 C C . ASN A 1 203 ? 5.779 -5.346 -10.811 1.00 89.88 203 ASN A C 1
ATOM 1621 O O . ASN A 1 203 ? 5.792 -6.285 -11.609 1.00 89.88 203 ASN A O 1
ATOM 1625 N N . ASP A 1 204 ? 4.800 -4.439 -10.814 1.00 84.44 204 ASP A N 1
ATOM 1626 C CA . ASP A 1 204 ? 3.686 -4.480 -11.754 1.00 84.44 204 ASP A CA 1
ATOM 1627 C C . ASP A 1 204 ? 4.105 -3.963 -13.132 1.00 84.44 204 ASP A C 1
ATOM 1629 O O . ASP A 1 204 ? 4.070 -2.769 -13.434 1.00 84.44 204 ASP A O 1
ATOM 1633 N N . VAL A 1 205 ? 4.504 -4.900 -13.986 1.00 76.44 205 VAL A N 1
ATOM 1634 C CA . VAL A 1 205 ? 4.867 -4.618 -15.378 1.00 76.44 205 VAL A CA 1
ATOM 1635 C C . VAL A 1 205 ? 3.663 -4.652 -16.317 1.00 76.44 205 VAL A C 1
ATOM 1637 O O . VAL A 1 205 ? 3.712 -4.060 -17.395 1.00 76.44 205 VAL A O 1
ATOM 1640 N N . ILE A 1 206 ? 2.576 -5.336 -15.940 1.00 73.12 206 ILE A N 1
ATOM 1641 C CA . ILE A 1 206 ? 1.497 -5.672 -16.875 1.00 73.12 206 ILE A CA 1
ATOM 1642 C C . ILE A 1 206 ? 0.472 -4.543 -16.975 1.00 73.12 206 ILE A C 1
ATOM 1644 O O . ILE A 1 206 ? 0.097 -4.172 -18.086 1.00 73.12 206 ILE A O 1
ATOM 1648 N N . ASN A 1 207 ? 0.055 -3.937 -15.859 1.00 73.62 207 ASN A N 1
ATOM 1649 C CA . ASN A 1 207 ? -0.934 -2.854 -15.910 1.00 73.62 207 ASN A CA 1
ATOM 1650 C C . ASN A 1 207 ? -0.437 -1.624 -16.693 1.00 73.62 207 ASN A C 1
ATOM 1652 O O . ASN A 1 207 ? -1.169 -1.151 -17.572 1.00 73.62 207 ASN A O 1
ATOM 1656 N N . PRO A 1 208 ? 0.813 -1.149 -16.498 1.00 68.50 208 PRO A N 1
ATOM 1657 C CA . PRO A 1 208 ? 1.391 -0.120 -17.357 1.00 68.50 208 PRO A CA 1
ATOM 1658 C C . PRO A 1 208 ? 1.426 -0.555 -18.830 1.00 68.50 208 PRO A C 1
ATOM 1660 O O . PRO A 1 208 ? 1.104 0.243 -19.714 1.00 68.50 208 PRO A O 1
ATOM 1663 N N . CYS A 1 209 ? 1.727 -1.836 -19.083 1.00 65.75 209 CYS A N 1
ATOM 1664 C CA . CYS A 1 209 ? 1.823 -2.426 -20.417 1.00 65.75 209 CYS A CA 1
ATOM 1665 C C . CYS A 1 209 ? 0.463 -2.604 -21.142 1.00 65.75 209 CYS A C 1
ATOM 1667 O O . CYS A 1 209 ? 0.381 -2.650 -22.366 1.00 65.75 209 CYS A O 1
ATOM 1669 N N . CYS A 1 210 ? -0.655 -2.645 -20.429 1.00 60.66 210 CYS A N 1
ATOM 1670 C CA . CYS A 1 210 ? -1.970 -2.594 -21.075 1.00 60.66 210 CYS A CA 1
ATOM 1671 C C . CYS A 1 210 ? -2.438 -1.145 -21.298 1.00 60.66 210 CYS A C 1
ATOM 1673 O O . CYS A 1 210 ? -3.222 -0.867 -22.203 1.00 60.66 210 CYS A O 1
ATOM 1675 N N . SER A 1 211 ? -1.910 -0.197 -20.519 1.00 59.47 211 SER A N 1
ATOM 1676 C CA . SER A 1 211 ? -2.197 1.240 -20.622 1.00 59.47 211 SER A CA 1
ATOM 1677 C C . SER A 1 211 ? -1.231 2.030 -21.530 1.00 59.47 211 SER A C 1
ATOM 1679 O O . SER A 1 211 ? -1.095 3.239 -21.345 1.00 59.47 211 SER A O 1
ATOM 1681 N N . TRP A 1 212 ? -0.573 1.382 -22.510 1.00 50.78 212 TRP A N 1
ATOM 1682 C CA . TRP A 1 212 ? 0.621 1.841 -23.275 1.00 50.78 212 TRP A CA 1
ATOM 1683 C C . TRP A 1 212 ? 0.646 3.261 -23.853 1.00 50.78 212 TRP A C 1
ATOM 1685 O O . TRP A 1 212 ? 1.691 3.703 -24.318 1.00 50.78 212 TRP A O 1
ATOM 1695 N N . GLN A 1 213 ? -0.451 4.005 -23.834 1.00 47.28 213 GLN A N 1
ATOM 1696 C CA . GLN A 1 213 ? -0.462 5.404 -24.253 1.00 47.28 213 GLN A CA 1
ATOM 1697 C C . GLN A 1 213 ? 0.061 6.378 -23.182 1.00 47.28 213 GLN A C 1
ATOM 1699 O O . GLN A 1 213 ? 0.255 7.546 -23.491 1.00 47.28 213 GLN A O 1
ATOM 1704 N N . VAL A 1 214 ? 0.310 5.930 -21.947 1.00 49.78 214 VAL A N 1
ATOM 1705 C CA . VAL A 1 214 ? 0.616 6.825 -20.813 1.00 49.78 214 VAL A CA 1
ATOM 1706 C C . VAL A 1 214 ? 2.102 6.944 -20.509 1.00 49.78 214 VAL A C 1
ATOM 1708 O O . VAL A 1 214 ? 2.620 8.040 -20.310 1.00 49.78 214 VAL A O 1
ATOM 1711 N N . VAL A 1 215 ? 2.790 5.805 -20.412 1.00 49.12 215 VAL A N 1
ATOM 1712 C CA . VAL A 1 215 ? 4.125 5.747 -19.795 1.00 49.12 215 VAL A CA 1
ATOM 1713 C C . VAL A 1 215 ? 5.223 6.182 -20.765 1.00 49.12 215 VAL A C 1
ATOM 1715 O O . VAL A 1 215 ? 6.205 6.786 -20.342 1.00 49.12 215 VAL A O 1
ATOM 1718 N N . THR A 1 216 ? 5.025 5.954 -22.062 1.00 48.38 216 THR A N 1
ATOM 1719 C CA . THR A 1 216 ? 5.974 6.295 -23.133 1.00 48.38 216 THR A CA 1
ATOM 1720 C C . THR A 1 216 ? 5.665 7.628 -23.819 1.00 48.38 216 THR A C 1
ATOM 1722 O O . THR A 1 216 ? 6.510 8.155 -24.532 1.00 48.38 216 THR A O 1
ATOM 1725 N N . ASN A 1 217 ? 4.479 8.205 -23.596 1.00 39.03 217 ASN A N 1
ATOM 1726 C CA 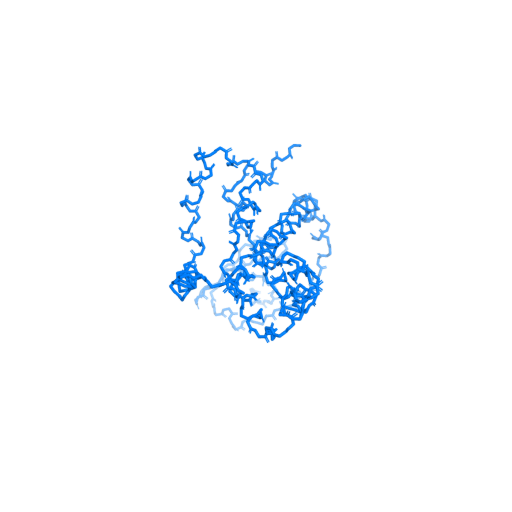. ASN A 1 217 ? 3.903 9.219 -24.485 1.00 39.03 217 ASN A CA 1
ATOM 1727 C C . ASN A 1 217 ? 3.705 10.613 -23.865 1.00 39.03 217 ASN A C 1
ATOM 1729 O O . ASN A 1 217 ? 2.986 11.427 -24.443 1.00 39.03 217 ASN A O 1
ATOM 1733 N N . CYS A 1 218 ? 4.375 10.964 -22.755 1.00 39.34 218 CYS A N 1
ATOM 1734 C CA . CYS A 1 218 ? 4.655 12.402 -22.579 1.00 39.34 218 CYS A CA 1
ATOM 1735 C C . CYS A 1 218 ? 5.679 12.797 -23.652 1.00 39.34 218 CYS A C 1
ATOM 1737 O O . CYS A 1 218 ? 6.845 12.403 -23.595 1.00 39.34 218 CYS A O 1
ATOM 1739 N N . LYS A 1 219 ? 5.225 13.520 -24.664 1.00 34.28 219 LYS A N 1
ATOM 1740 C CA . LYS A 1 219 ? 6.100 14.517 -25.267 1.00 34.28 219 LYS A CA 1
ATOM 1741 C C . LYS A 1 219 ? 6.454 15.568 -24.218 1.00 34.28 219 LYS A C 1
ATOM 1743 O O . LYS A 1 219 ? 5.630 15.758 -23.291 1.00 34.28 219 LYS A O 1
#

Foldseek 3Di:
DDDPNDDDDWAWDAADDQKTWTADPPPRDIDIDGDHPVVDDDDDDPDDDPVCVVVVCVVVVVVLLVVLLQVLLLLQLVLQLVLLLVLLLCLQPDDDPPSVVVLVVLVVVVVDPVVVVLVVLLVVCVVVVCQLHSCSRRVVSNNYHSVSNVQLNVVLNPPDCVQVVVVVVVVDDSVCCSPVPSCVVCVVSSVVSSVVSSVVSSPPPVNCVSSVNHRPPDD

pLDDT: mean 86.43, std 11.39, range [34.28, 98.0]

Secondary structure (DSSP, 8-state):
-EETTEE---EEEE--SSEEEEE-TTT--EEEEES-GGGS---------TTHHHHHHHHTTHHHHHHHHHHHHHHHHHHHHHHHHHHHHHHHHS--TTHHHHHHHHHHHHHS-HHHHHHHHHHHHHHHT-TTSSHHHHGGGGG--HHHHHHHHHHHHHS-THHHHHHHHTT--HHHHIIIIIHHHTHHHHHHHHHHHHHHHHT--HHHHHSTTSSS---